Protein AF-0000000083509637 (afdb_homodimer)

Organism: Acipenser ruthenus (NCBI:txid7906)

Foldseek 3Di:
DPPVPPVQAPQPWDWDDDPPDIATDLPPSQADDR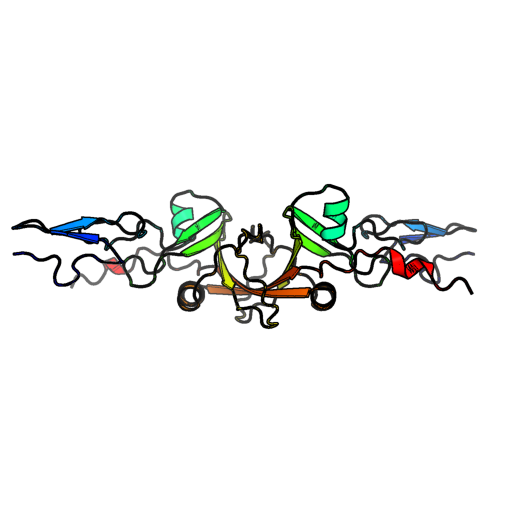RRQFGPAAQDLVVCVVVVDAWDKGWHNNVTSDPFGIFIWTWHDDPVDIDTGAAADDPDPDPPPDPDPPPPPPPVVVTHDDPVVVCSVVVPDPDDDDDDDDDDDDDVPPPPPPPVPPDPD/DPPVPPVQAPQPWDWDDDPPDIATDLPPSQADDRRRQFGPAAQDLVVCVVVVDAWDKGWHNNVTSDPFGIFIWTWHDDPVDIDTGAAADDPDPDPPPDPDPPPPPPVVSVTHDDPVVVCSVVVPDPDDDDDDDDDDDDDVPPPPPPDVPDDPD

Secondary structure (DSSP, 8-state):
---STTT-S-TTPEEEE-SS-EEEE-TTTTEETTTT-EESSBSSHHHHHHTT--SEEEEE-TTTTSSSPPEEEEEEE-SS-EEEEEEEEE--SS------------SS---PPPHHHHHHHHHT-SEEEEEEEEEEEE-SGGG-GGGGG----/---STTT-S-TTPEEEE-SS-EEEE-TTTTEETTTT-EESSBSSHHHHHHTT--SEEEEE-TTTTSSSPPEEEEEEE-SS-EEEEEEEEE--SS------------SS---PPPHHHHHHHHHTEEEEEEEEEEEEE--SGGG-GGGGG----

Solvent-accessible surface area (backbone atoms only — not comparable to full-atom values): 17343 Å² total; per-residue (Å²): 110,51,46,52,69,71,79,66,30,31,77,80,26,44,63,45,57,50,79,82,38,65,46,39,45,32,83,91,54,60,28,33,67,75,34,16,51,41,44,76,45,46,50,41,58,64,54,41,42,76,74,68,51,72,58,42,76,41,63,27,13,73,54,40,62,44,87,54,70,68,44,62,32,36,28,24,58,53,99,88,45,54,35,40,33,40,33,28,66,44,75,43,81,59,68,63,73,85,74,78,82,66,84,64,64,50,70,81,52,82,42,60,44,52,70,70,56,48,46,59,52,58,70,64,28,59,34,47,35,40,31,39,32,38,38,27,25,62,58,84,67,71,74,60,77,61,73,80,68,58,89,71,126,112,49,46,51,69,72,78,64,29,31,75,79,25,44,64,44,57,50,79,82,37,64,44,40,45,31,82,91,54,58,27,34,67,74,34,17,51,41,45,76,46,46,52,41,59,66,52,40,42,76,74,69,50,74,58,42,78,42,62,26,13,72,56,41,62,45,88,54,69,68,45,65,32,38,28,24,59,53,98,88,46,55,35,39,33,41,33,29,66,44,76,44,78,59,69,65,72,85,75,78,82,68,86,63,64,47,70,81,53,82,42,60,44,52,71,70,55,50,46,60,52,58,69,65,28,58,36,47,35,41,31,39,31,39,39,27,24,62,60,85,67,69,74,64,82,59,74,82,67,58,92,72,125

Sequence (306 aa):
MVQCMPNHCEHGGKCTQTWDSFRCSCEGTGYTGATCHNSIYEQSCEAYKHLGKTSDAYWIDPDGSGPLGPFKVHCNMTEDKVWTTVIHDLQPQTSVSSSSQEKRTVLQLNYSASMEQVSAITISAEHCEQYVSYSCRMSRLLNTPEALAYSGAMVQCMPNHCEHGGKCTQTWDSFRCSCEGTGYTGATCHNSIYEQSCEAYKHLGKTSDAYWIDPDGSGPLGPFKVHCNMTEDKVWTTVIHDLQPQTSVSSSSQEKRTVLQLNYSASMEQVSAITISAEHCEQYVSYSCRMSRLLNTPEALAYSGA

InterPro domains:
  IPR000742 EGF-like domain [PF00008] (4-34)
  IPR000742 EGF-like domain [PS50026] (1-37)
  IPR002181 Fibrinogen, alpha/beta/gamma chain, C-terminal globular domain [PS51406] (36-88)
  IPR036056 Fibrinogen-like, C-terminal [SSF56496] (30-89)

Nearest PDB structures (foldseek):
  3poy-assembly1_A  TM=8.234E-01  e=2.699E-01  Bos taurus
  8wjn-assembly1_A  TM=2.363E-01  e=4.938E+00  Saccharomyces cerevisiae S288C
  3poy-assembly1_A  TM=8.241E-01  e=2.734E-01  Bos taurus
  8wjn-assembly1_A  TM=2.363E-01  e=5.286E+00  Saccharomyces cerevisiae S288C

pLDDT: mean 77.39, std 23.44, range [23.41, 98.0]

Structure (mmCIF, N/CA/C/O backbone):
data_AF-0000000083509637-model_v1
#
loop_
_entity.id
_entity.type
_entity.pdbx_description
1 polymer 'Contactin-associated protein-like 2'
#
loop_
_atom_site.group_PDB
_atom_site.id
_atom_site.type_symbol
_atom_site.label_atom_id
_atom_site.label_alt_id
_atom_site.label_comp_id
_atom_site.label_asym_id
_atom_site.label_entity_id
_atom_site.label_seq_id
_atom_site.pdbx_PDB_ins_code
_atom_site.Cartn_x
_atom_site.Cartn_y
_atom_site.Cartn_z
_atom_site.occupancy
_atom_site.B_iso_or_equiv
_atom_site.auth_seq_id
_atom_site.auth_comp_id
_atom_site.auth_asym_id
_atom_site.auth_atom_id
_atom_site.pdbx_PDB_model_num
ATOM 1 N N . MET A 1 1 ? 9.805 50.938 5.793 1 39.69 1 MET A N 1
ATOM 2 C CA . MET A 1 1 ? 9.312 50.062 4.719 1 39.69 1 MET A CA 1
ATOM 3 C C . MET A 1 1 ? 9.078 48.656 5.227 1 39.69 1 MET A C 1
ATOM 5 O O . MET A 1 1 ? 9.961 48.062 5.848 1 39.69 1 MET A O 1
ATOM 9 N N . VAL A 1 2 ? 7.863 48.312 5.512 1 50.38 2 VAL A N 1
ATOM 10 C CA . VAL A 1 2 ? 7.59 46.969 6.008 1 50.38 2 VAL A CA 1
ATOM 11 C C . VAL A 1 2 ? 8.164 45.938 5.039 1 50.38 2 VAL A C 1
ATOM 13 O O . VAL A 1 2 ? 7.723 45.844 3.891 1 50.38 2 VAL A O 1
ATOM 16 N N . GLN A 1 3 ? 9.375 45.844 4.871 1 55.22 3 GLN A N 1
ATOM 17 C CA . GLN A 1 3 ? 10.062 44.906 4.004 1 55.22 3 GLN A CA 1
ATOM 18 C C . GLN A 1 3 ? 9.711 43.469 4.375 1 55.22 3 GLN A C 1
ATOM 20 O O . GLN A 1 3 ? 9.359 43.156 5.52 1 55.22 3 GLN A O 1
ATOM 25 N N . CYS A 1 4 ? 9.281 42.656 3.205 1 66.88 4 CYS A N 1
ATOM 26 C CA . CYS A 1 4 ? 9.148 41.219 3.426 1 66.88 4 CYS A CA 1
ATOM 27 C C . CYS A 1 4 ? 10.211 40.719 4.398 1 66.88 4 CYS A C 1
ATOM 29 O O . CYS A 1 4 ? 10.117 39.594 4.895 1 66.88 4 CYS A O 1
ATOM 31 N N . MET A 1 5 ? 11.18 41.625 4.672 1 60.69 5 MET A N 1
ATOM 32 C CA . MET A 1 5 ? 12.195 41.25 5.641 1 60.69 5 MET A CA 1
ATOM 33 C C . MET A 1 5 ? 11.742 41.531 7.062 1 60.69 5 MET A C 1
ATOM 35 O O . MET A 1 5 ? 11.055 42.531 7.301 1 60.69 5 MET A O 1
ATOM 39 N N . PRO A 1 6 ? 11.969 40.688 8 1 58.75 6 PRO A N 1
ATOM 40 C CA . PRO A 1 6 ? 12.141 39.25 8.297 1 58.75 6 PRO A CA 1
ATOM 41 C C . PRO A 1 6 ? 10.992 38.406 7.762 1 58.75 6 PRO A C 1
ATOM 43 O O . PRO A 1 6 ? 9.914 38.938 7.469 1 58.75 6 PRO A O 1
ATOM 46 N N . ASN A 1 7 ? 11.094 37.125 7.324 1 66.25 7 ASN A N 1
ATOM 47 C CA . ASN A 1 7 ? 10.234 36.125 6.691 1 66.25 7 ASN A CA 1
ATOM 48 C C . ASN A 1 7 ? 8.875 36.031 7.383 1 66.25 7 ASN A C 1
ATOM 50 O O . ASN A 1 7 ? 8.688 35.188 8.273 1 66.25 7 ASN A O 1
ATOM 54 N N . HIS A 1 8 ? 8.062 37.031 7.246 1 84.81 8 HIS A N 1
ATOM 55 C CA . HIS A 1 8 ? 6.73 37.125 7.832 1 84.81 8 HIS A CA 1
ATOM 56 C C . HIS A 1 8 ? 5.84 35.969 7.363 1 84.81 8 HIS A C 1
ATOM 58 O O . HIS A 1 8 ? 4.934 35.531 8.086 1 84.81 8 HIS A O 1
ATOM 64 N N . CYS A 1 9 ? 6.113 35.531 6.164 1 92.81 9 CYS A N 1
ATOM 65 C CA . CYS A 1 9 ? 5.277 34.469 5.637 1 92.81 9 CYS A CA 1
ATOM 66 C C . CYS A 1 9 ? 5.785 33.094 6.094 1 92.81 9 CYS A C 1
ATOM 68 O O . CYS A 1 9 ? 6.984 32.812 6.012 1 92.81 9 CYS A O 1
ATOM 70 N N . GLU A 1 10 ? 4.883 32.344 6.578 1 93.75 10 GLU A N 1
ATOM 71 C CA . GLU A 1 10 ? 5.238 31.016 7.109 1 93.75 10 GLU A CA 1
ATOM 72 C C . GLU A 1 10 ? 5.059 29.938 6.055 1 93.75 10 GLU A C 1
ATOM 74 O O . GLU A 1 10 ? 4.402 30.156 5.035 1 93.75 10 GLU A O 1
ATOM 79 N N . HIS A 1 11 ? 5.75 28.719 6.227 1 94.94 11 HIS A N 1
ATOM 80 C CA . HIS A 1 11 ? 5.547 27.484 5.496 1 94.94 11 HIS A CA 1
ATOM 81 C C . HIS A 1 11 ? 5.777 27.672 4 1 94.94 11 HIS A C 1
ATOM 83 O O . HIS A 1 11 ? 5.062 27.094 3.176 1 94.94 11 HIS A O 1
ATOM 89 N N . GLY A 1 12 ? 6.738 28.656 3.682 1 92.75 12 GLY A N 1
ATOM 90 C CA . GLY A 1 12 ? 7.125 28.812 2.287 1 92.75 12 GLY A CA 1
ATOM 91 C C . GLY A 1 12 ? 6.246 29.797 1.531 1 92.75 12 GLY A C 1
ATOM 92 O O . GLY A 1 12 ? 6.309 29.875 0.302 1 92.75 12 GLY A O 1
ATOM 93 N N . GLY A 1 13 ? 5.441 30.484 2.217 1 93.12 13 GLY A N 1
ATOM 94 C CA . GLY A 1 13 ? 4.66 31.531 1.582 1 93.12 13 GLY A CA 1
ATOM 95 C C . GLY A 1 13 ? 5.516 32.594 0.932 1 93.12 13 GLY A C 1
ATOM 96 O O . GLY A 1 13 ? 6.637 32.844 1.37 1 93.12 13 GLY A O 1
ATOM 97 N N . LYS A 1 14 ? 4.922 33.188 -0.108 1 92.62 14 LYS A N 1
ATOM 98 C CA . LYS A 1 14 ? 5.645 34.219 -0.817 1 92.62 14 LYS A CA 1
ATOM 99 C C . LYS A 1 14 ? 5.211 35.625 -0.344 1 92.62 14 LYS A C 1
ATOM 101 O O . LYS A 1 14 ? 4.016 35.906 -0.267 1 92.62 14 LYS A O 1
ATOM 106 N N . CYS A 1 15 ? 6.227 36.375 -0.069 1 91.12 15 CYS A N 1
ATOM 107 C CA . CYS A 1 15 ? 5.957 37.688 0.457 1 91.12 15 CYS A CA 1
ATOM 108 C C . CYS A 1 15 ? 6.035 38.75 -0.647 1 91.12 15 CYS A C 1
ATOM 110 O O . CYS A 1 15 ? 6.922 38.688 -1.501 1 91.12 15 CYS A O 1
ATOM 112 N N . THR A 1 16 ? 5.008 39.469 -0.766 1 88.5 16 THR A N 1
ATOM 113 C CA . THR A 1 16 ? 5.016 40.688 -1.605 1 88.5 16 THR A CA 1
ATOM 114 C C . THR A 1 16 ? 4.82 41.938 -0.761 1 88.5 16 THR A C 1
ATOM 116 O O . THR A 1 16 ? 4.016 41.938 0.175 1 88.5 16 THR A O 1
ATOM 119 N N . GLN A 1 17 ? 5.734 42.812 -1.055 1 83.25 17 GLN A N 1
ATOM 120 C CA . GLN A 1 17 ? 5.668 44 -0.203 1 83.25 17 GLN A CA 1
ATOM 121 C C . GLN A 1 17 ? 5.363 45.25 -1.022 1 83.25 17 GLN A C 1
ATOM 123 O O . GLN A 1 17 ? 5.789 45.375 -2.174 1 83.25 17 GLN A O 1
ATOM 128 N N . THR A 1 18 ? 4.375 45.938 -0.533 1 79.12 18 THR A N 1
ATOM 129 C CA . THR A 1 18 ? 4.223 47.312 -0.979 1 79.12 18 THR A CA 1
ATOM 130 C C . THR A 1 18 ? 4.816 48.281 0.041 1 79.12 18 THR A C 1
ATOM 132 O O . THR A 1 18 ? 5.426 47.875 1.026 1 79.12 18 THR A O 1
ATOM 135 N N . TRP A 1 19 ? 4.824 49.75 -0.19 1 80.19 19 TRP A N 1
ATOM 136 C CA . TRP A 1 19 ? 5.461 50.75 0.647 1 80.19 19 TRP A CA 1
ATOM 137 C C . TRP A 1 19 ? 5.023 50.594 2.102 1 80.19 19 TRP A C 1
ATOM 139 O O . TRP A 1 19 ? 5.836 50.75 3.018 1 80.19 19 TRP A O 1
ATOM 149 N N . ASP A 1 20 ? 3.785 50.156 2.518 1 79.62 20 ASP A N 1
ATOM 150 C CA . ASP A 1 20 ? 3.314 50.156 3.9 1 79.62 20 ASP A CA 1
ATOM 151 C C . ASP A 1 20 ? 2.725 48.812 4.293 1 79.62 20 ASP A C 1
ATOM 153 O O . ASP A 1 20 ? 2.178 48.656 5.391 1 79.62 20 ASP A O 1
ATOM 157 N N . SER A 1 21 ? 2.799 47.938 3.336 1 82.69 21 SER A N 1
ATOM 158 C CA . SER A 1 21 ? 2.139 46.688 3.689 1 82.69 21 SER A CA 1
ATOM 159 C C . SER A 1 21 ? 2.822 45.5 3.029 1 82.69 21 SER A C 1
ATOM 161 O O . SER A 1 21 ? 3.609 45.656 2.096 1 82.69 21 SER A O 1
ATOM 163 N N . PHE A 1 22 ? 2.697 44.469 3.703 1 86.62 22 PHE A N 1
ATOM 164 C CA . PHE A 1 22 ? 3.154 43.25 3.072 1 86.62 22 PHE A CA 1
ATOM 165 C C . PHE A 1 22 ? 2.004 42.25 2.91 1 86.62 22 PHE A C 1
ATOM 167 O O . PHE A 1 22 ? 0.998 42.344 3.617 1 86.62 22 PHE A O 1
ATOM 174 N N . ARG A 1 23 ? 2.066 41.469 1.923 1 90.19 23 ARG A N 1
ATOM 175 C CA . ARG A 1 23 ? 1.09 40.406 1.696 1 90.19 23 ARG A CA 1
ATOM 176 C C . ARG A 1 23 ? 1.782 39.062 1.441 1 90.19 23 ARG A C 1
ATOM 178 O O . ARG A 1 23 ? 2.863 39.031 0.851 1 90.19 23 ARG A O 1
ATOM 185 N N . CYS A 1 24 ? 1.132 38.062 1.996 1 93.56 24 CYS A N 1
ATOM 186 C CA . CYS A 1 24 ? 1.648 36.719 1.764 1 93.56 24 CYS A CA 1
ATOM 187 C C . CYS A 1 24 ? 0.749 35.938 0.807 1 93.56 24 CYS A C 1
ATOM 189 O O . CYS A 1 24 ? -0.477 36 0.917 1 93.56 24 CYS A O 1
ATOM 191 N N . SER A 1 25 ? 1.331 35.312 -0.156 1 94.25 25 SER A N 1
ATOM 192 C CA . SER A 1 25 ? 0.632 34.344 -0.968 1 94.25 25 SER A CA 1
ATOM 193 C C . SER A 1 25 ? 0.875 32.938 -0.448 1 94.25 25 SER A C 1
ATOM 195 O O . SER A 1 25 ? 2.023 32.5 -0.319 1 94.25 25 SER A O 1
ATOM 197 N N . CYS A 1 26 ? -0.189 32.188 -0.171 1 96.88 26 CYS A N 1
ATOM 198 C CA . CYS A 1 26 ? -0.102 30.875 0.433 1 96.88 26 CYS A CA 1
ATOM 199 C C . CYS A 1 26 ? -0.37 29.781 -0.599 1 96.88 26 CYS A C 1
ATOM 201 O O . CYS A 1 26 ? -0.442 28.609 -0.257 1 96.88 26 CYS A O 1
ATOM 203 N N . GLU A 1 27 ? -0.407 30.094 -1.829 1 95.25 27 GLU A N 1
ATOM 204 C CA . GLU A 1 27 ? -0.799 29.141 -2.865 1 95.25 27 GLU A CA 1
ATOM 205 C C . GLU A 1 27 ? 0.161 27.953 -2.922 1 95.25 27 GLU A C 1
ATOM 207 O O . GLU A 1 27 ? 1.378 28.141 -3 1 95.25 27 GLU A O 1
ATOM 212 N N . GLY A 1 28 ? -0.388 26.75 -2.773 1 94.5 28 GLY A N 1
ATOM 213 C CA . GLY A 1 28 ? 0.39 25.531 -2.973 1 94.5 28 GLY A CA 1
ATOM 214 C C . GLY A 1 28 ? 1.138 25.094 -1.729 1 94.5 28 GLY A C 1
ATOM 215 O O . GLY A 1 28 ? 1.864 24.094 -1.754 1 94.5 28 GLY A O 1
ATOM 216 N N . THR A 1 29 ? 1.014 25.828 -0.649 1 94.62 29 THR A N 1
ATOM 217 C CA . THR A 1 29 ? 1.807 25.516 0.534 1 94.62 29 THR A CA 1
ATOM 218 C C . THR A 1 29 ? 1.081 24.5 1.42 1 94.62 29 THR A C 1
ATOM 220 O O . THR A 1 29 ? 1.696 23.875 2.277 1 94.62 29 THR A O 1
ATOM 223 N N . GLY A 1 30 ? -0.29 24.422 1.254 1 96.69 30 GLY A N 1
ATOM 224 C CA . GLY A 1 30 ? -1.098 23.641 2.178 1 96.69 30 GLY A CA 1
ATOM 225 C C . GLY A 1 30 ? -1.511 24.422 3.414 1 96.69 30 GLY A C 1
ATOM 226 O O . GLY A 1 30 ? -2.084 23.859 4.348 1 96.69 30 GLY A O 1
ATOM 227 N N . TYR A 1 31 ? -1.147 25.688 3.396 1 97.69 31 TYR A N 1
ATOM 228 C CA . TYR A 1 31 ? -1.483 26.562 4.516 1 97.69 31 TYR A CA 1
ATOM 229 C C . TYR A 1 31 ? -2.236 27.797 4.035 1 97.69 31 TYR A C 1
ATOM 231 O O . TYR A 1 31 ? -2.254 28.094 2.84 1 97.69 31 TYR A O 1
ATOM 239 N N . THR A 1 32 ? -2.896 28.453 5 1 97.5 32 THR A N 1
ATOM 240 C CA . THR A 1 32 ? -3.701 29.641 4.703 1 97.5 32 THR A CA 1
ATOM 241 C C . THR A 1 32 ? -3.592 30.656 5.824 1 97.5 32 THR A C 1
ATOM 243 O O . THR A 1 32 ? -2.869 30.453 6.801 1 97.5 32 THR A O 1
ATOM 246 N N . GLY A 1 33 ? -4.242 31.844 5.566 1 95.62 33 GLY A N 1
ATOM 247 C CA . GLY A 1 33 ? -4.137 32.938 6.504 1 95.62 33 GLY A CA 1
ATOM 248 C C . GLY A 1 33 ? -3.23 34.062 6.016 1 95.62 33 GLY A C 1
ATOM 249 O O . GLY A 1 33 ? -2.553 33.906 4.996 1 95.62 33 GLY A O 1
ATOM 250 N N . ALA A 1 34 ? -3.121 35.125 6.746 1 93.25 34 ALA A N 1
ATOM 251 C CA . ALA A 1 34 ? -2.357 36.312 6.359 1 93.25 34 ALA A CA 1
ATOM 252 C C . ALA A 1 34 ? -0.868 36 6.25 1 93.25 34 ALA A C 1
ATOM 254 O O . ALA A 1 34 ? -0.164 36.562 5.418 1 93.25 34 ALA A O 1
ATOM 255 N N . THR A 1 35 ? -0.412 35.094 7.051 1 94.19 35 THR A N 1
ATOM 256 C CA . THR A 1 35 ? 1.013 34.781 7.059 1 94.19 35 THR A CA 1
ATOM 257 C C . THR A 1 35 ? 1.248 33.344 6.68 1 94.19 35 THR A C 1
ATOM 259 O O . THR A 1 35 ? 2.332 32.812 6.906 1 94.19 35 THR A O 1
ATOM 262 N N . CYS A 1 36 ? 0.128 32.594 6.266 1 96.56 36 CYS A N 1
ATOM 263 C CA . CYS A 1 36 ? 0.202 31.188 5.879 1 96.56 36 CYS A CA 1
ATOM 264 C C . CYS A 1 36 ? 0.483 30.297 7.09 1 96.56 36 CYS A C 1
ATOM 266 O O . CYS A 1 36 ? 1.314 29.391 7.02 1 96.56 36 CYS A O 1
ATOM 268 N N . HIS A 1 37 ? -0.151 30.609 8.211 1 96.06 37 HIS A N 1
ATOM 269 C CA . HIS A 1 37 ? 0.087 29.922 9.477 1 96.06 37 HIS A CA 1
ATOM 270 C C . HIS A 1 37 ? -0.825 28.719 9.633 1 96.06 37 HIS A C 1
ATOM 272 O O . HIS A 1 37 ? -0.421 27.703 10.203 1 96.06 37 HIS A O 1
ATOM 278 N N . ASN A 1 38 ? -2.012 28.766 9.062 1 97 38 ASN A N 1
ATOM 279 C CA . ASN A 1 38 ? -3.027 27.75 9.328 1 97 38 ASN A CA 1
ATOM 280 C C . ASN A 1 38 ? -3.025 26.672 8.258 1 97 38 ASN A C 1
ATOM 282 O O . ASN A 1 38 ? -3.146 26.953 7.066 1 97 38 ASN A O 1
ATOM 286 N N . SER A 1 39 ? -2.98 25.391 8.727 1 98 39 SER A N 1
ATOM 287 C CA . SER A 1 39 ? -3.08 24.281 7.777 1 98 39 SER A CA 1
ATOM 288 C C . SER A 1 39 ? -4.488 24.172 7.207 1 98 39 SER A C 1
ATOM 290 O O . SER A 1 39 ? -5.473 24.328 7.934 1 98 39 SER A O 1
ATOM 292 N N . ILE A 1 40 ? -4.594 23.828 5.934 1 97.75 40 ILE A N 1
ATOM 293 C CA . ILE A 1 40 ? -5.91 23.656 5.336 1 97.75 40 ILE A CA 1
ATOM 294 C C . ILE A 1 40 ? -6.371 22.203 5.516 1 97.75 40 ILE A C 1
ATOM 296 O O . ILE A 1 40 ? -7.52 21.875 5.211 1 97.75 40 ILE A O 1
ATOM 300 N N . TYR A 1 41 ? -5.562 21.328 6.066 1 97.69 41 TYR A N 1
ATOM 301 C CA . TYR A 1 41 ? -5.863 19.906 6.195 1 97.69 41 TYR A CA 1
ATOM 302 C C . TYR A 1 41 ? -6.223 19.547 7.633 1 97.69 41 TYR A C 1
ATOM 304 O O . TYR A 1 41 ? -5.852 20.266 8.57 1 97.69 41 TYR A O 1
ATOM 312 N N . GLU A 1 42 ? -6.918 18.469 7.797 1 97.56 42 GLU A N 1
ATOM 313 C CA . GLU A 1 42 ? -7.227 17.953 9.125 1 97.56 42 GLU A CA 1
ATOM 314 C C . GLU A 1 42 ? -6.008 17.297 9.766 1 97.56 42 GLU A C 1
ATOM 316 O O . GLU A 1 42 ? -5.059 16.938 9.07 1 97.56 42 GLU A O 1
ATOM 321 N N . GLN A 1 43 ? -6.078 17.016 11.078 1 96.31 43 GLN A N 1
ATOM 322 C CA . GLN A 1 43 ? -4.91 16.562 11.828 1 96.31 43 GLN A CA 1
ATOM 323 C C . GLN A 1 43 ? -4.809 15.039 11.812 1 96.31 43 GLN A C 1
ATOM 325 O O . GLN A 1 43 ? -3.758 14.484 12.125 1 96.31 43 GLN A O 1
ATOM 330 N N . SER A 1 44 ? -6.016 14.43 11.508 1 95.19 44 SER A N 1
ATOM 331 C CA . SER A 1 44 ? -6.035 12.977 11.594 1 95.19 44 SER A CA 1
ATOM 332 C C . SER A 1 44 ? -7.168 12.391 10.75 1 95.19 44 SER A C 1
ATOM 334 O O . SER A 1 44 ? -8.055 13.117 10.305 1 95.19 44 SER A O 1
ATOM 336 N N . CYS A 1 45 ? -7.129 11.109 10.602 1 94.81 45 CYS A N 1
ATOM 337 C CA . CYS A 1 45 ? -8.211 10.398 9.938 1 94.81 45 CYS A CA 1
ATOM 338 C C . CYS A 1 45 ? -9.5 10.477 10.75 1 94.81 45 CYS A C 1
ATOM 340 O O . CYS A 1 45 ? -10.594 10.555 10.188 1 94.81 45 CYS A O 1
ATOM 342 N N . GLU A 1 46 ? -9.344 10.523 12.062 1 95 46 GLU A N 1
ATOM 343 C CA . GLU A 1 46 ? -10.5 10.68 12.938 1 95 46 GLU A CA 1
ATOM 344 C C . GLU A 1 46 ? -11.227 11.992 12.664 1 95 46 GLU A C 1
ATOM 346 O O . GLU A 1 46 ? -12.461 12.039 12.672 1 95 46 GLU A O 1
ATOM 351 N N . ALA A 1 47 ? -10.422 12.961 12.461 1 95.06 47 ALA A N 1
ATOM 352 C CA . ALA A 1 47 ? -11 14.273 12.188 1 95.06 47 ALA A CA 1
ATOM 353 C C . ALA A 1 47 ? -11.82 14.25 10.906 1 95.06 47 ALA A C 1
ATOM 355 O O . ALA A 1 47 ? -12.914 14.812 10.852 1 95.06 47 ALA A O 1
ATOM 356 N N . TYR A 1 48 ? -11.406 13.625 9.906 1 96.25 48 TYR A N 1
ATOM 357 C CA . TYR A 1 48 ? -12.148 13.508 8.648 1 96.25 48 TYR A CA 1
ATOM 358 C C . TYR A 1 48 ? -13.43 12.703 8.852 1 96.25 48 TYR A C 1
ATOM 360 O O . TYR A 1 48 ? -14.477 13.047 8.289 1 96.25 48 TYR A O 1
ATOM 368 N N . LYS A 1 49 ? -13.289 11.68 9.594 1 95.5 49 LYS A N 1
ATOM 369 C CA . LYS A 1 49 ? -14.484 10.883 9.875 1 95.5 49 LYS A CA 1
ATOM 370 C C . LYS A 1 49 ? -15.555 11.727 10.555 1 95.5 49 LYS A C 1
ATOM 372 O O . LYS A 1 49 ? -16.75 11.602 10.234 1 95.5 49 LYS A O 1
ATOM 377 N N . HIS A 1 50 ? -15.141 12.516 11.508 1 94.75 50 HIS A N 1
ATOM 378 C CA . HIS A 1 50 ? -16.078 13.383 12.219 1 94.75 50 HIS A CA 1
ATOM 379 C C . HIS A 1 50 ? -16.75 14.359 11.273 1 94.75 50 HIS A C 1
ATOM 381 O O . HIS A 1 50 ? -17.875 14.797 11.531 1 94.75 50 HIS A O 1
ATOM 387 N N . LEU A 1 51 ? -16.141 14.664 10.141 1 96.31 51 LEU A N 1
ATOM 388 C CA . LEU A 1 51 ? -16.703 15.57 9.148 1 96.31 51 LEU A CA 1
ATOM 389 C C . LEU A 1 51 ? -17.609 14.812 8.18 1 96.31 51 LEU A C 1
ATOM 391 O O . LEU A 1 51 ? -18.141 15.398 7.234 1 96.31 51 LEU A O 1
ATOM 395 N N . GLY A 1 52 ? -17.609 13.5 8.312 1 96.06 52 GLY A N 1
ATOM 396 C CA . GLY A 1 52 ? -18.516 12.695 7.5 1 96.06 52 GLY A CA 1
ATOM 397 C C . GLY A 1 52 ? -17.844 12.055 6.305 1 96.06 52 GLY A C 1
ATOM 398 O O . GLY A 1 52 ? -18.5 11.531 5.41 1 96.06 52 GLY A O 1
ATOM 399 N N . LYS A 1 53 ? -16.531 12.148 6.328 1 96.44 53 LYS A N 1
ATOM 400 C CA . LYS A 1 53 ? -15.781 11.539 5.23 1 96.44 53 LYS A CA 1
ATOM 401 C C . LYS A 1 53 ? -15.641 10.031 5.434 1 96.44 53 LYS A C 1
ATOM 403 O O . LYS A 1 53 ? -15.891 9.523 6.527 1 96.44 53 LYS A O 1
ATOM 408 N N . THR A 1 54 ? -15.297 9.375 4.234 1 95 54 THR A N 1
ATOM 409 C CA . THR A 1 54 ? -15.164 7.918 4.273 1 95 54 THR A CA 1
ATOM 410 C C . THR A 1 54 ? -13.742 7.496 3.936 1 95 54 THR A C 1
ATOM 412 O O . THR A 1 54 ? -12.883 8.344 3.672 1 95 54 THR A O 1
ATOM 415 N N . SER A 1 55 ? -13.555 6.164 4.035 1 91 55 SER A N 1
ATOM 416 C CA . SER A 1 55 ? -12.219 5.629 3.791 1 91 55 SER A CA 1
ATOM 417 C C . SER A 1 55 ? -11.672 6.109 2.455 1 91 55 SER A C 1
ATOM 419 O O . SER A 1 55 ? -12.367 6.07 1.438 1 91 55 SER A O 1
ATOM 421 N N . ASP A 1 56 ? -10.523 6.617 2.498 1 90.69 56 ASP A N 1
ATOM 422 C CA . ASP A 1 56 ? -9.859 7.152 1.312 1 90.69 56 ASP A CA 1
ATOM 423 C C . ASP A 1 56 ? -8.453 7.652 1.646 1 90.69 56 ASP A C 1
ATOM 425 O O . ASP A 1 56 ? -8.016 7.551 2.793 1 90.69 56 ASP A O 1
ATOM 429 N N . ALA A 1 57 ? -7.73 8.07 0.626 1 90.06 57 ALA A N 1
ATOM 430 C CA . ALA A 1 57 ? -6.465 8.766 0.839 1 90.06 57 ALA A CA 1
ATOM 431 C C . ALA A 1 57 ? -6.699 10.242 1.153 1 90.06 57 ALA A C 1
ATOM 433 O O . ALA A 1 57 ? -7.488 10.906 0.48 1 90.06 57 ALA A O 1
ATOM 434 N N . TYR A 1 58 ? -6.027 10.695 2.236 1 92.38 58 TYR A N 1
ATOM 435 C CA . TYR A 1 58 ? -6.18 12.086 2.643 1 92.38 58 TYR A CA 1
ATOM 436 C C . TYR A 1 58 ? -4.828 12.711 2.965 1 92.38 58 TYR A C 1
ATOM 438 O O . TYR A 1 58 ? -3.908 12.016 3.406 1 92.38 58 TYR A O 1
ATOM 446 N N . TRP A 1 59 ? -4.781 13.992 2.701 1 95.19 59 TRP A N 1
ATOM 447 C CA . TRP A 1 59 ? -3.697 14.758 3.299 1 95.19 59 TRP A CA 1
ATOM 448 C C . TRP A 1 59 ? -4.008 15.102 4.754 1 95.19 59 TRP A C 1
ATOM 450 O O . TRP A 1 59 ? -5.121 15.531 5.07 1 95.19 59 TRP A O 1
ATOM 460 N N . ILE A 1 60 ? -3.006 14.852 5.605 1 96.31 60 ILE A N 1
ATOM 461 C CA . ILE A 1 60 ? -3.182 15.273 6.996 1 96.31 60 ILE A CA 1
ATOM 462 C C . ILE A 1 60 ? -2.01 16.156 7.422 1 96.31 60 ILE A C 1
ATOM 464 O O . ILE A 1 60 ? -0.943 16.125 6.805 1 96.31 60 ILE A O 1
ATOM 468 N N . ASP A 1 61 ? -2.289 17 8.422 1 96.81 61 ASP A N 1
ATOM 469 C CA . ASP A 1 61 ? -1.268 17.797 9.109 1 96.81 61 ASP A CA 1
ATOM 470 C C . ASP A 1 61 ? -1.379 17.641 10.625 1 96.81 61 ASP A C 1
ATOM 472 O O . ASP A 1 61 ? -1.998 18.469 11.289 1 96.81 61 ASP A O 1
ATOM 476 N N . PRO A 1 62 ? -0.659 16.656 11.164 1 95.19 62 PRO A N 1
ATOM 477 C CA . PRO A 1 62 ? -0.87 16.297 12.57 1 95.19 62 PRO A CA 1
ATOM 478 C C . PRO A 1 62 ? -0.534 17.453 13.523 1 95.19 62 PRO A C 1
ATOM 480 O O . PRO A 1 62 ? -1.093 17.531 14.625 1 95.19 62 PRO A O 1
ATOM 483 N N . ASP A 1 63 ? 0.378 18.344 13.172 1 95.81 63 ASP A N 1
ATOM 484 C CA . ASP A 1 63 ? 0.756 19.406 14.094 1 95.81 63 ASP A CA 1
ATOM 485 C C . ASP A 1 63 ? 0.114 20.734 13.688 1 95.81 63 ASP A C 1
ATOM 487 O O . ASP A 1 63 ? 0.448 21.781 14.242 1 95.81 63 ASP A O 1
ATOM 491 N N . GLY A 1 64 ? -0.755 20.625 12.719 1 94.88 64 GLY A N 1
ATOM 492 C CA . GLY A 1 64 ? -1.48 21.828 12.312 1 94.88 64 GLY A CA 1
ATOM 493 C C . GLY A 1 64 ? -0.574 22.938 11.805 1 94.88 64 GLY A C 1
ATOM 494 O O . GLY A 1 64 ? -0.02 22.828 10.703 1 94.88 64 GLY A O 1
ATOM 495 N N . SER A 1 65 ? -0.425 23.938 12.641 1 95.31 65 SER A N 1
ATOM 496 C CA . SER A 1 65 ? 0.378 25.109 12.266 1 95.31 65 SER A CA 1
ATOM 497 C C . SER A 1 65 ? 1.854 24.875 12.578 1 95.31 65 SER A C 1
ATOM 499 O O . SER A 1 65 ? 2.689 25.75 12.305 1 95.31 65 SER A O 1
ATOM 501 N N . GLY A 1 66 ? 2.148 23.703 13.117 1 95.31 66 GLY A N 1
ATOM 502 C CA . GLY A 1 66 ? 3.525 23.406 13.477 1 95.31 66 GLY A CA 1
ATOM 503 C C . GLY A 1 66 ? 4.426 23.219 12.266 1 95.31 66 GLY A C 1
ATOM 504 O O . GLY A 1 66 ? 3.98 23.344 11.125 1 95.31 66 GLY A O 1
ATOM 505 N N . PRO A 1 67 ? 5.637 22.953 12.508 1 95.44 67 PRO A N 1
ATOM 506 C CA . PRO A 1 67 ? 6.629 22.875 11.438 1 95.44 67 PRO A CA 1
ATOM 507 C C . PRO A 1 67 ? 6.492 21.625 10.578 1 95.44 67 PRO A C 1
ATOM 509 O O . PRO A 1 67 ? 6.996 21.578 9.453 1 95.44 67 PRO A O 1
ATOM 512 N N . LEU A 1 68 ? 5.898 20.641 11.094 1 95.25 68 LEU A N 1
ATOM 513 C CA . LEU A 1 68 ? 5.727 19.406 10.328 1 95.25 68 LEU A CA 1
ATOM 514 C C . LEU A 1 68 ? 4.742 19.625 9.18 1 95.25 68 LEU A C 1
ATOM 516 O O . LEU A 1 68 ? 3.578 19.953 9.414 1 95.25 68 LEU A O 1
ATOM 520 N N . GLY A 1 69 ? 5.141 19.453 7.992 1 94.94 69 GLY A N 1
ATOM 521 C CA . GLY A 1 69 ? 4.277 19.656 6.84 1 94.94 69 GLY A CA 1
ATOM 522 C C . GLY A 1 69 ? 3.236 18.578 6.668 1 94.94 69 GLY A C 1
ATOM 523 O O . GLY A 1 69 ? 3.367 17.484 7.234 1 94.94 69 GLY A O 1
ATOM 524 N N . PRO A 1 70 ? 2.283 18.891 5.867 1 96.06 70 PRO A N 1
ATOM 525 C CA . PRO A 1 70 ? 1.257 17.875 5.578 1 96.06 70 PRO A CA 1
ATOM 526 C C . PRO A 1 70 ? 1.781 16.734 4.723 1 96.06 70 PRO A C 1
ATOM 528 O O . PRO A 1 70 ? 2.783 16.891 4.02 1 96.06 70 PRO A O 1
ATOM 531 N N . PHE A 1 71 ? 1.129 15.57 4.898 1 93.06 71 PHE A N 1
ATOM 532 C CA . PHE A 1 71 ? 1.481 14.398 4.102 1 93.06 71 PHE A CA 1
ATOM 533 C C . PHE A 1 71 ? 0.269 13.5 3.898 1 93.06 71 PHE A C 1
ATOM 535 O O . PHE A 1 71 ? -0.737 13.633 4.598 1 93.06 71 PHE A O 1
ATOM 542 N N . LYS A 1 72 ? 0.464 12.656 2.936 1 92.19 72 LYS A N 1
ATOM 543 C CA . LYS A 1 72 ? -0.667 11.82 2.541 1 92.19 72 LYS A CA 1
ATOM 544 C C . LYS A 1 72 ? -0.69 10.516 3.332 1 92.19 72 LYS A C 1
ATOM 546 O O . LYS A 1 72 ? 0.355 9.898 3.553 1 92.19 72 LYS A O 1
ATOM 551 N N . VAL A 1 73 ? -1.959 10.156 3.74 1 92.19 73 VAL A N 1
ATOM 552 C CA . VAL A 1 73 ? -2.186 8.891 4.426 1 92.19 73 VAL A CA 1
ATOM 553 C C . VAL A 1 73 ? -3.422 8.203 3.85 1 92.19 73 VAL A C 1
ATOM 555 O O . VAL A 1 73 ? -4.188 8.812 3.102 1 92.19 73 VAL A O 1
ATOM 558 N N . HIS A 1 74 ? -3.484 6.961 4.152 1 89.62 74 HIS A N 1
ATOM 559 C CA . HIS A 1 74 ? -4.73 6.25 3.879 1 89.62 74 HIS A CA 1
ATOM 560 C C . HIS A 1 74 ? -5.531 6.031 5.156 1 89.62 74 HIS A C 1
ATOM 562 O O . HIS A 1 74 ? -4.992 5.562 6.16 1 89.62 74 HIS A O 1
ATOM 568 N N . CYS A 1 75 ? -6.793 6.395 4.984 1 91.38 75 CYS A N 1
ATOM 569 C CA . CYS A 1 75 ? -7.699 6.215 6.113 1 91.38 75 CYS A CA 1
ATOM 570 C C . CYS A 1 75 ? -8.664 5.066 5.859 1 91.38 75 CYS A C 1
ATOM 572 O O . CYS A 1 75 ? -9.406 5.078 4.875 1 91.38 75 CYS A O 1
ATOM 574 N N . ASN A 1 76 ? -8.625 4.152 6.797 1 89.75 76 ASN A N 1
ATOM 575 C CA . ASN A 1 76 ? -9.617 3.086 6.828 1 89.75 76 ASN A CA 1
ATOM 576 C C . ASN A 1 76 ? -10.602 3.268 7.984 1 89.75 76 ASN A C 1
ATOM 578 O O . ASN A 1 76 ? -10.242 3.053 9.141 1 89.75 76 ASN A O 1
ATOM 582 N N . MET A 1 77 ? -11.797 3.641 7.5 1 90.88 77 MET A N 1
ATOM 583 C CA . MET A 1 77 ? -12.781 4.008 8.516 1 90.88 77 MET A CA 1
ATOM 584 C C . MET A 1 77 ? -13.945 3.021 8.531 1 90.88 77 MET A C 1
ATOM 586 O O . MET A 1 77 ? -14.617 2.836 7.516 1 90.88 77 MET A O 1
ATOM 590 N N . THR A 1 78 ? -14.07 2.461 9.633 1 89.06 78 THR A N 1
ATOM 591 C CA . THR A 1 78 ? -15.258 1.665 9.898 1 89.06 78 THR A CA 1
ATOM 592 C C . THR A 1 78 ? -16.141 2.34 10.945 1 89.06 78 THR A C 1
ATOM 594 O O . THR A 1 78 ? -15.812 3.424 11.438 1 89.06 78 THR A O 1
ATOM 597 N N . GLU A 1 79 ? -17.312 1.777 11.156 1 87.81 79 GLU A N 1
ATOM 598 C CA . GLU A 1 79 ? -18.203 2.369 12.141 1 87.81 79 GLU A CA 1
ATOM 599 C C . GLU A 1 79 ? -17.516 2.533 13.492 1 87.81 79 GLU A C 1
ATOM 601 O O . GLU A 1 79 ? -17.656 3.57 14.141 1 87.81 79 GLU A O 1
ATOM 606 N N . ASP A 1 80 ? -16.656 1.57 13.875 1 87 80 ASP A N 1
ATOM 607 C CA . ASP A 1 80 ? -16.141 1.545 15.242 1 87 80 ASP A CA 1
ATOM 608 C C . ASP A 1 80 ? -14.648 1.899 15.273 1 87 80 ASP A C 1
ATOM 610 O O . ASP A 1 80 ? -14.109 2.227 16.328 1 87 80 ASP A O 1
ATOM 614 N N . LYS A 1 81 ? -14.055 1.76 14.141 1 88.75 81 LYS A N 1
ATOM 615 C CA . LYS A 1 81 ? -12.602 1.915 14.18 1 88.75 81 LYS A CA 1
ATOM 616 C C . LYS A 1 81 ? -12.102 2.764 13.016 1 88.75 81 LYS A C 1
ATOM 618 O O . LYS A 1 81 ? -12.727 2.799 11.953 1 88.75 81 LYS A O 1
ATOM 623 N N . VAL A 1 82 ? -11.016 3.512 13.328 1 92.75 82 VAL A N 1
ATOM 624 C CA . VAL A 1 82 ? -10.312 4.27 12.297 1 92.75 82 VAL A CA 1
ATOM 625 C C . VAL A 1 82 ? -8.836 3.889 12.289 1 92.75 82 VAL A C 1
ATOM 627 O O . VAL A 1 82 ? -8.172 3.947 13.328 1 92.75 82 VAL A O 1
ATOM 630 N N . TRP A 1 83 ? -8.391 3.451 11.109 1 90.88 83 TRP A N 1
ATOM 631 C CA . TRP A 1 83 ? -6.973 3.131 10.93 1 90.88 83 TRP A CA 1
ATOM 632 C C . TRP A 1 83 ? -6.312 4.105 9.961 1 90.88 83 TRP A C 1
ATOM 634 O O . TRP A 1 83 ? -6.871 4.422 8.906 1 90.88 83 TRP A O 1
ATOM 644 N N . THR A 1 84 ? -5.191 4.656 10.398 1 92.06 84 THR A N 1
ATOM 645 C CA . THR A 1 84 ? -4.367 5.508 9.547 1 92.06 84 THR A CA 1
ATOM 646 C C . THR A 1 84 ? -3.141 4.75 9.047 1 92.06 84 THR A C 1
ATOM 648 O O . THR A 1 84 ? -2.354 4.238 9.844 1 92.06 84 THR A O 1
ATOM 651 N N . THR A 1 85 ? -2.967 4.656 7.824 1 89.88 85 THR A N 1
ATOM 652 C CA . THR A 1 85 ? -1.819 3.963 7.246 1 89.88 85 THR A CA 1
ATOM 653 C C . THR A 1 85 ? -0.894 4.949 6.539 1 89.88 85 THR A C 1
ATOM 655 O O . THR A 1 85 ? -1.343 5.746 5.711 1 89.88 85 THR A O 1
ATOM 658 N N . VAL A 1 86 ? 0.393 4.863 6.891 1 90.5 86 VAL A N 1
ATOM 659 C CA . VAL A 1 86 ? 1.405 5.73 6.293 1 90.5 86 VAL A CA 1
ATOM 660 C C . VAL A 1 86 ? 2.576 4.887 5.793 1 90.5 86 VAL A C 1
ATOM 662 O O . VAL A 1 86 ? 2.947 3.893 6.422 1 90.5 86 VAL A O 1
ATOM 665 N N . ILE A 1 87 ? 3.062 5.352 4.66 1 85.06 87 ILE A N 1
ATOM 666 C CA . ILE A 1 87 ? 4.129 4.582 4.023 1 85.06 87 ILE A CA 1
ATOM 667 C C . ILE A 1 87 ? 5.441 5.359 4.102 1 85.06 87 ILE A C 1
ATOM 669 O O . ILE A 1 87 ? 5.461 6.578 3.92 1 85.06 87 ILE A O 1
ATOM 673 N N . HIS A 1 88 ? 6.445 4.586 4.41 1 84.81 88 HIS A N 1
ATOM 674 C CA . HIS A 1 88 ? 7.801 5.133 4.379 1 84.81 88 HIS A CA 1
ATOM 675 C C . HIS A 1 88 ? 8.688 4.352 3.416 1 84.81 88 HIS A C 1
ATOM 677 O O . HIS A 1 88 ? 8.844 3.135 3.555 1 84.81 88 HIS A O 1
ATOM 683 N N . ASP A 1 89 ? 9.156 5.129 2.434 1 77.31 89 ASP A N 1
ATOM 684 C CA . ASP A 1 89 ? 10.031 4.488 1.453 1 77.31 89 ASP A CA 1
ATOM 685 C C . ASP A 1 89 ? 11.445 4.336 1.997 1 77.31 89 ASP A C 1
ATOM 687 O O . ASP A 1 89 ? 12.094 5.328 2.355 1 77.31 89 ASP A O 1
ATOM 691 N N . LEU A 1 90 ? 11.75 3.145 2.23 1 65.5 90 LEU A N 1
ATOM 692 C CA . LEU A 1 90 ? 13.148 2.916 2.553 1 65.5 90 LEU A CA 1
ATOM 693 C C . LEU A 1 90 ? 13.953 2.625 1.291 1 65.5 90 LEU A C 1
ATOM 695 O O . LEU A 1 90 ? 13.477 1.942 0.385 1 65.5 90 LEU A O 1
ATOM 699 N N . GLN A 1 91 ? 14.781 3.727 0.858 1 54.81 91 GLN A N 1
ATOM 700 C CA . GLN A 1 91 ? 15.641 3.555 -0.312 1 54.81 91 GLN A CA 1
ATOM 701 C C . GLN A 1 91 ? 16.047 2.096 -0.485 1 54.81 91 GLN A C 1
ATOM 703 O O . GLN A 1 91 ? 16.188 1.364 0.498 1 54.81 91 GLN A O 1
ATOM 708 N N . PRO A 1 92 ? 15.891 1.569 -1.766 1 49.47 92 PRO A N 1
ATOM 709 C CA . PRO A 1 92 ? 16.266 0.211 -2.162 1 49.47 92 PRO A CA 1
ATOM 710 C C . PRO A 1 92 ? 17.578 -0.243 -1.53 1 49.47 92 PRO A C 1
ATOM 712 O O . PRO A 1 92 ? 18.516 0.558 -1.378 1 49.47 92 PRO A O 1
ATOM 715 N N . GLN A 1 93 ? 17.547 -1.152 -0.537 1 45 93 GLN A N 1
ATOM 716 C CA . GLN A 1 93 ? 18.859 -1.74 -0.325 1 45 93 GLN A CA 1
ATOM 717 C C . GLN A 1 93 ? 19.578 -1.979 -1.651 1 45 93 GLN A C 1
ATOM 719 O O . GLN A 1 93 ? 20.812 -1.93 -1.717 1 45 93 GLN A O 1
ATOM 724 N N . THR A 1 94 ? 19.094 -2.982 -2.5 1 37.5 94 THR A N 1
ATOM 725 C CA . THR A 1 94 ? 19.938 -3.311 -3.654 1 37.5 94 THR A CA 1
ATOM 726 C C . THR A 1 94 ? 19.859 -2.203 -4.703 1 37.5 94 THR A C 1
ATOM 728 O O . THR A 1 94 ? 18.766 -1.717 -5.027 1 37.5 94 THR A O 1
ATOM 731 N N . SER A 1 95 ? 21 -1.504 -4.914 1 35.16 95 SER A N 1
ATOM 732 C CA . SER A 1 95 ? 21.406 -0.429 -5.82 1 35.16 95 SER A CA 1
ATOM 733 C C . SER A 1 95 ? 20.781 -0.612 -7.203 1 35.16 95 SER A C 1
ATOM 735 O O . SER A 1 95 ? 21.312 -0.095 -8.195 1 35.16 95 SER A O 1
ATOM 737 N N . VAL A 1 96 ? 19.906 -1.52 -7.73 1 34.53 96 VAL A N 1
ATOM 738 C CA . VAL A 1 96 ? 20.031 -1.242 -9.156 1 34.53 96 VAL A CA 1
ATOM 739 C C . VAL A 1 96 ? 19.5 0.162 -9.461 1 34.53 96 VAL A C 1
ATOM 741 O O . VAL A 1 96 ? 18.594 0.652 -8.781 1 34.53 96 VAL A O 1
ATOM 744 N N . SER A 1 97 ? 20.234 1.02 -10.172 1 30.62 97 SER A N 1
ATOM 745 C CA . SER A 1 97 ? 20.359 2.404 -10.609 1 30.62 97 SER A CA 1
ATOM 746 C C . SER A 1 97 ? 19.031 2.934 -11.141 1 30.62 97 SER A C 1
ATOM 748 O O . SER A 1 97 ? 18.953 4.055 -11.648 1 30.62 97 SER A O 1
ATOM 750 N N . SER A 1 98 ? 18.094 2.143 -11.68 1 33.06 98 SER A N 1
ATOM 751 C CA . SER A 1 98 ? 17.359 2.859 -12.719 1 33.06 98 SER A CA 1
ATOM 752 C C . SER A 1 98 ? 16.531 3.998 -12.125 1 33.06 98 SER A C 1
ATOM 754 O O . SER A 1 98 ? 15.906 3.836 -11.078 1 33.06 98 SER A O 1
ATOM 756 N N . SER A 1 99 ? 16.812 5.219 -12.453 1 32.09 99 SER A N 1
ATOM 757 C CA . SER A 1 99 ? 16.453 6.625 -12.305 1 32.09 99 SER A CA 1
ATOM 758 C C . SER A 1 99 ? 14.945 6.832 -12.438 1 32.09 99 SER A C 1
ATOM 760 O O . SER A 1 99 ? 14.414 7.855 -12.008 1 32.09 99 SER A O 1
ATOM 762 N N . SER A 1 100 ? 14.305 6.188 -13.5 1 34.34 100 SER A N 1
ATOM 763 C CA . SER A 1 100 ? 13.211 6.984 -14.055 1 34.34 100 SER A CA 1
ATOM 764 C C . SER A 1 100 ? 11.984 6.953 -13.148 1 34.34 100 SER A C 1
ATOM 766 O O . SER A 1 100 ? 11.57 5.887 -12.703 1 34.34 100 SER A O 1
ATOM 768 N N . GLN A 1 101 ? 11.617 7.934 -12.484 1 34.28 101 GLN A N 1
ATOM 769 C CA . GLN A 1 101 ? 10.508 8.312 -11.617 1 34.28 101 GLN A CA 1
ATOM 770 C C . GLN A 1 101 ? 9.172 7.93 -12.242 1 34.28 101 GLN A C 1
ATOM 772 O O . GLN A 1 101 ? 8.359 8.797 -12.578 1 34.28 101 GLN A O 1
ATOM 777 N N . GLU A 1 102 ? 9.125 6.977 -13.211 1 34.97 102 GLU A N 1
ATOM 778 C CA . GLU A 1 102 ? 7.762 6.828 -13.695 1 34.97 102 GLU A CA 1
ATOM 779 C C . GLU A 1 102 ? 6.816 6.414 -12.578 1 34.97 102 GLU A C 1
ATOM 781 O O . GLU A 1 102 ? 7.215 5.715 -11.648 1 34.97 102 GLU A O 1
ATOM 786 N N . LYS A 1 103 ? 5.516 6.914 -12.641 1 35.19 103 LYS A N 1
ATOM 787 C CA . LYS A 1 103 ? 4.352 6.859 -11.766 1 35.19 103 LYS A CA 1
ATOM 788 C C . LYS A 1 103 ? 3.975 5.418 -11.438 1 35.19 103 LYS A C 1
ATOM 790 O O . LYS A 1 103 ? 3.49 4.684 -12.305 1 35.19 103 LYS A O 1
ATOM 795 N N . ARG A 1 104 ? 4.734 4.609 -10.898 1 33.5 104 ARG A N 1
ATOM 796 C CA . ARG A 1 104 ? 4.434 3.254 -10.445 1 33.5 104 ARG A CA 1
ATOM 797 C C . ARG A 1 104 ? 3.076 3.195 -9.75 1 33.5 104 ARG A C 1
ATOM 799 O O . ARG A 1 104 ? 2.762 4.047 -8.914 1 33.5 104 ARG A O 1
ATOM 806 N N . THR A 1 105 ? 2.043 2.742 -10.406 1 38.38 105 THR A N 1
ATOM 807 C CA . THR A 1 105 ? 0.679 2.484 -9.961 1 38.38 105 THR A CA 1
ATOM 808 C C . THR A 1 105 ? 0.675 1.792 -8.602 1 38.38 105 THR A C 1
ATOM 810 O O . THR A 1 105 ? 0.548 0.569 -8.523 1 38.38 105 THR A O 1
ATOM 813 N N . VAL A 1 106 ? 1.619 1.69 -7.887 1 37.88 106 VAL A N 1
ATOM 814 C CA . VAL A 1 106 ? 1.819 0.917 -6.664 1 37.88 106 VAL A CA 1
ATOM 815 C C . VAL A 1 106 ? 0.52 0.867 -5.867 1 37.88 106 VAL A C 1
ATOM 817 O O . VAL A 1 106 ? -0.366 1.705 -6.055 1 37.88 106 VAL A O 1
ATOM 820 N N . LEU A 1 107 ? 0.232 -0.034 -4.848 1 44.28 107 LEU A N 1
ATOM 821 C CA . LEU A 1 107 ? -0.168 0.36 -3.5 1 44.28 107 LEU A CA 1
ATOM 822 C C . LEU A 1 107 ? 0.172 1.824 -3.24 1 44.28 107 LEU A C 1
ATOM 824 O O . LEU A 1 107 ? 1.247 2.293 -3.619 1 44.28 107 LEU A O 1
ATOM 828 N N . GLN A 1 108 ? -0.814 2.807 -3.523 1 48.81 108 GLN A N 1
ATOM 829 C CA . GLN A 1 108 ? -0.616 4.25 -3.553 1 48.81 108 GLN A CA 1
ATOM 830 C C . GLN A 1 108 ? 0.633 4.652 -2.771 1 48.81 108 GLN A C 1
ATOM 832 O O . GLN A 1 108 ? 0.545 5.035 -1.604 1 48.81 108 GLN A O 1
ATOM 837 N N . LEU A 1 109 ? 1.503 3.834 -2.902 1 49.81 109 LEU A N 1
ATOM 838 C CA . LEU A 1 109 ? 2.766 4.168 -2.252 1 49.81 109 LEU A CA 1
ATOM 839 C C . LEU A 1 109 ? 3.338 5.465 -2.814 1 49.81 109 LEU A C 1
ATOM 841 O O . LEU A 1 109 ? 4.465 5.848 -2.484 1 49.81 109 LEU A O 1
ATOM 845 N N . ASN A 1 110 ? 2.609 6.035 -3.703 1 50.66 110 ASN A N 1
ATOM 846 C CA . ASN A 1 110 ? 3.193 7.207 -4.344 1 50.66 110 ASN A CA 1
ATOM 847 C C . ASN A 1 110 ? 3.432 8.336 -3.342 1 50.66 110 ASN A C 1
ATOM 849 O O . ASN A 1 110 ? 3.854 9.43 -3.721 1 50.66 110 ASN A O 1
ATOM 853 N N . TYR A 1 111 ? 3.184 7.945 -2.234 1 60.88 111 TYR A N 1
ATOM 854 C CA . TYR A 1 111 ? 3.562 8.992 -1.29 1 60.88 111 TYR A CA 1
ATOM 855 C C . TYR A 1 111 ? 4.238 8.398 -0.06 1 60.88 111 TYR A C 1
ATOM 857 O O . TYR A 1 111 ? 3.818 7.352 0.444 1 60.88 111 TYR A O 1
ATOM 865 N N . SER A 1 112 ? 5.539 8.781 0.06 1 78.06 112 SER A N 1
ATOM 866 C CA . SER A 1 112 ? 6.301 8.375 1.235 1 78.06 112 SER A CA 1
ATOM 867 C C . SER A 1 112 ? 6.406 9.508 2.248 1 78.06 112 SER A C 1
ATOM 869 O O . SER A 1 112 ? 6.594 10.672 1.871 1 78.06 112 SER A O 1
ATOM 871 N N . ALA A 1 113 ? 6.031 9.18 3.424 1 88.81 113 ALA A N 1
ATOM 872 C CA . ALA A 1 113 ? 6.18 10.109 4.539 1 88.81 113 ALA A CA 1
ATOM 873 C C . ALA A 1 113 ? 7.594 10.062 5.109 1 88.81 113 ALA A C 1
ATOM 875 O O . ALA A 1 113 ? 8.281 9.047 4.996 1 88.81 113 ALA A O 1
ATOM 876 N N . SER A 1 114 ? 8 11.25 5.617 1 90.19 114 SER A N 1
ATOM 877 C CA . SER A 1 114 ? 9.281 11.258 6.324 1 90.19 114 SER A CA 1
ATOM 878 C C . SER A 1 114 ? 9.188 10.508 7.648 1 90.19 114 SER A C 1
ATOM 880 O O . SER A 1 114 ? 8.094 10.242 8.141 1 90.19 114 SER A O 1
ATOM 882 N N . MET A 1 115 ? 10.328 10.219 8.172 1 91.19 115 MET A N 1
ATOM 883 C CA . MET A 1 115 ? 10.352 9.508 9.445 1 91.19 115 MET A CA 1
ATOM 884 C C . MET A 1 115 ? 9.703 10.344 10.547 1 91.19 115 MET A C 1
ATOM 886 O O . MET A 1 115 ? 9.07 9.797 11.453 1 91.19 115 MET A O 1
ATOM 890 N N . GLU A 1 116 ? 9.891 11.672 10.484 1 93.94 116 GLU A N 1
ATOM 891 C CA . GLU A 1 116 ? 9.242 12.539 11.461 1 93.94 116 GLU A CA 1
ATOM 892 C C . GLU A 1 116 ? 7.719 12.461 11.352 1 93.94 116 GLU A C 1
ATOM 894 O O . GLU A 1 116 ? 7.016 12.492 12.359 1 93.94 116 GLU A O 1
ATOM 899 N N . GLN A 1 117 ? 7.273 12.375 10.18 1 93.44 117 GLN A N 1
ATOM 900 C CA . GLN A 1 117 ? 5.84 12.273 9.93 1 93.44 117 GLN A CA 1
ATOM 901 C C . GLN A 1 117 ? 5.293 10.93 10.414 1 93.44 117 GLN A C 1
ATOM 903 O O . GLN A 1 117 ? 4.242 10.883 11.055 1 93.44 117 GLN A O 1
ATOM 908 N N . VAL A 1 118 ? 6 9.922 10.18 1 92.25 118 VAL A N 1
ATOM 909 C CA . VAL A 1 118 ? 5.625 8.594 10.641 1 92.25 118 VAL A CA 1
ATOM 910 C C . VAL A 1 118 ? 5.57 8.57 12.164 1 92.25 118 VAL A C 1
ATOM 912 O O . VAL A 1 118 ? 4.621 8.047 12.758 1 92.25 118 VAL A O 1
ATOM 915 N N . SER A 1 119 ? 6.547 9.18 12.797 1 92.88 119 SER A N 1
ATOM 916 C CA . SER A 1 119 ? 6.617 9.227 14.25 1 92.88 119 SER A CA 1
ATOM 917 C C . SER A 1 119 ? 5.418 9.969 14.836 1 92.88 119 SER A C 1
ATOM 919 O O . SER A 1 119 ? 4.883 9.57 15.875 1 92.88 119 SER A O 1
ATOM 921 N N . ALA A 1 120 ? 5.012 11.016 14.156 1 93.38 120 ALA A N 1
ATOM 922 C CA . ALA A 1 120 ? 3.871 11.789 14.641 1 93.38 120 ALA A CA 1
ATOM 923 C C . ALA A 1 120 ? 2.619 10.922 14.727 1 93.38 120 ALA A C 1
ATOM 925 O O . ALA A 1 120 ? 1.829 11.055 15.664 1 93.38 120 ALA A O 1
ATOM 926 N N . ILE A 1 121 ? 2.467 10.016 13.797 1 91.25 121 ILE A N 1
ATOM 927 C CA . ILE A 1 121 ? 1.302 9.141 13.734 1 91.25 121 ILE A CA 1
ATOM 928 C C . ILE A 1 121 ? 1.448 8.016 14.758 1 91.25 121 ILE A C 1
ATOM 930 O O . ILE A 1 121 ? 0.51 7.719 15.5 1 91.25 121 ILE A O 1
ATOM 934 N N . THR A 1 122 ? 2.637 7.477 14.844 1 90.81 122 THR A N 1
ATOM 935 C CA . THR A 1 122 ? 2.852 6.297 15.672 1 90.81 122 THR A CA 1
ATOM 936 C C . THR A 1 122 ? 2.836 6.668 17.156 1 90.81 122 THR A C 1
ATOM 938 O O . THR A 1 122 ? 2.346 5.902 17.984 1 90.81 122 THR A O 1
ATOM 941 N N . ILE A 1 123 ? 3.316 7.859 17.484 1 87.81 123 ILE A N 1
ATOM 942 C CA . ILE A 1 123 ? 3.398 8.289 18.875 1 87.81 123 ILE A CA 1
ATOM 943 C C . ILE A 1 123 ? 1.995 8.539 19.422 1 87.81 123 ILE A C 1
ATOM 945 O O . ILE A 1 123 ? 1.709 8.219 20.578 1 87.81 123 ILE A O 1
ATOM 949 N N . SER A 1 124 ? 1.083 9.047 18.609 1 85.31 124 SER A N 1
ATOM 950 C CA . SER A 1 124 ? -0.26 9.398 19.047 1 85.31 124 SER A CA 1
ATOM 951 C C . SER A 1 124 ? -1.203 8.203 18.984 1 85.31 124 SER A C 1
ATOM 953 O O . SER A 1 124 ? -2.371 8.305 19.359 1 85.31 124 SER A O 1
ATOM 955 N N . ALA A 1 125 ? -0.715 7.09 18.625 1 89.38 125 ALA A N 1
ATOM 956 C CA . ALA A 1 125 ? -1.594 5.957 18.344 1 89.38 125 ALA A CA 1
ATOM 957 C C . ALA A 1 125 ? -1.647 5 19.531 1 89.38 125 ALA A C 1
ATOM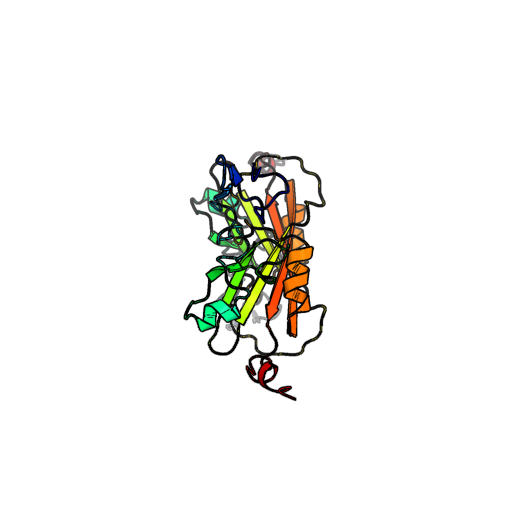 959 O O . ALA A 1 125 ? -0.745 4.992 20.375 1 89.38 125 ALA A O 1
ATOM 960 N N . GLU A 1 126 ? -2.723 4.336 19.625 1 88.56 126 GLU A N 1
ATOM 961 C CA . GLU A 1 126 ? -2.877 3.295 20.641 1 88.56 126 GLU A CA 1
ATOM 962 C C . GLU A 1 126 ? -2.193 2.002 20.203 1 88.56 126 GLU A C 1
ATOM 964 O O . GLU A 1 126 ? -1.581 1.312 21.031 1 88.56 126 GLU A O 1
ATOM 969 N N . HIS A 1 127 ? -2.336 1.699 19.016 1 88.19 127 HIS A N 1
ATOM 970 C CA . HIS A 1 127 ? -1.809 0.47 18.438 1 88.19 127 HIS A CA 1
ATOM 971 C C . HIS A 1 127 ? -1.356 0.693 17 1 88.19 127 HIS A C 1
ATOM 973 O O . HIS A 1 127 ? -2.043 1.364 16.234 1 88.19 127 HIS A O 1
ATOM 979 N N . CYS A 1 128 ? -0.13 0.078 16.688 1 89.31 128 CYS A N 1
ATOM 980 C CA . CYS A 1 128 ? 0.358 0.187 15.32 1 89.31 128 CYS A CA 1
ATOM 981 C C . CYS A 1 128 ? 0.847 -1.162 14.805 1 89.31 128 CYS A C 1
ATOM 983 O O . CYS A 1 128 ? 1.339 -1.985 15.578 1 89.31 128 CYS A O 1
ATOM 985 N N . GLU A 1 129 ? 0.62 -1.347 13.531 1 86.06 129 GLU A N 1
ATOM 986 C CA . GLU A 1 129 ? 1.146 -2.496 12.797 1 86.06 129 GLU A CA 1
ATOM 987 C C . GLU A 1 129 ? 2.104 -2.059 11.695 1 86.06 129 GLU A C 1
ATOM 989 O O . GLU A 1 129 ? 1.863 -1.056 11.016 1 86.06 129 GLU A O 1
ATOM 994 N N . GLN A 1 130 ? 3.197 -2.838 11.672 1 85.06 130 GLN A N 1
ATOM 995 C CA . GLN A 1 130 ? 4.188 -2.533 10.641 1 85.06 130 GLN A CA 1
ATOM 996 C C . GLN A 1 130 ? 4.156 -3.566 9.523 1 85.06 130 GLN A C 1
ATOM 998 O O . GLN A 1 130 ? 4.027 -4.766 9.781 1 85.06 130 GLN A O 1
ATOM 1003 N N . TYR A 1 131 ? 4.27 -3.051 8.344 1 82.88 131 TYR A N 1
ATOM 1004 C CA . TYR A 1 131 ? 4.316 -3.891 7.152 1 82.88 131 TYR A CA 1
ATOM 1005 C C . TYR A 1 131 ? 5.52 -3.545 6.289 1 82.88 131 TYR A C 1
ATOM 1007 O O . TYR A 1 131 ? 5.926 -2.383 6.211 1 82.88 131 TYR A O 1
ATOM 1015 N N . VAL A 1 132 ? 5.988 -4.625 5.723 1 85.12 132 VAL A N 1
ATOM 1016 C CA . VAL A 1 132 ? 7.062 -4.41 4.758 1 85.12 132 VAL A CA 1
ATOM 1017 C C . VAL A 1 132 ? 6.586 -4.793 3.359 1 85.12 132 VAL A C 1
ATOM 1019 O O . VAL A 1 132 ? 6.008 -5.863 3.164 1 85.12 132 VAL A O 1
ATOM 1022 N N . SER A 1 133 ? 6.742 -3.926 2.521 1 85.75 133 SER A N 1
ATOM 1023 C CA . SER A 1 133 ? 6.379 -4.195 1.133 1 85.75 133 SER A CA 1
ATOM 1024 C C . SER A 1 133 ? 7.605 -4.145 0.225 1 85.75 133 SER A C 1
ATOM 1026 O O . SER A 1 133 ? 8.523 -3.355 0.457 1 85.75 133 SER A O 1
ATOM 1028 N N . TYR A 1 134 ? 7.539 -5.043 -0.755 1 86.75 134 TYR A N 1
ATOM 1029 C CA . TYR A 1 134 ? 8.586 -5.086 -1.772 1 86.75 134 TYR A CA 1
ATOM 1030 C C . TYR A 1 134 ? 8 -4.863 -3.164 1 86.75 134 TYR A C 1
ATOM 1032 O O . TYR A 1 134 ? 6.992 -5.477 -3.525 1 86.75 134 TYR A O 1
ATOM 1040 N N . SER A 1 135 ? 8.609 -3.961 -3.85 1 88.81 135 SER A N 1
ATOM 1041 C CA . SER A 1 135 ? 8.281 -3.744 -5.254 1 88.81 135 SER A CA 1
ATOM 1042 C C . SER A 1 135 ? 9.453 -4.109 -6.156 1 88.81 135 SER A C 1
ATOM 1044 O O . SER A 1 135 ? 10.539 -3.521 -6.047 1 88.81 135 SER A O 1
ATOM 1046 N N . CYS A 1 136 ? 9.133 -5.055 -7.059 1 90.75 136 CYS A N 1
ATOM 1047 C CA . CYS A 1 136 ? 10.242 -5.613 -7.82 1 90.75 136 CYS A CA 1
ATOM 1048 C C . CYS A 1 136 ? 9.953 -5.578 -9.312 1 90.75 136 CYS A C 1
ATOM 1050 O O . CYS A 1 136 ? 8.797 -5.707 -9.727 1 90.75 136 CYS A O 1
ATOM 1052 N N . ARG A 1 137 ? 11 -5.387 -10.117 1 90.62 137 ARG A N 1
ATOM 1053 C CA . ARG A 1 137 ? 10.914 -5.434 -11.57 1 90.62 137 ARG A CA 1
ATOM 1054 C C . ARG A 1 137 ? 11.867 -6.473 -12.148 1 90.62 137 ARG A C 1
ATOM 1056 O O . ARG A 1 137 ? 13 -6.605 -11.68 1 90.62 137 ARG A O 1
ATOM 1063 N N . MET A 1 138 ? 11.305 -7.316 -13.094 1 81.06 138 MET A N 1
ATOM 1064 C CA . MET A 1 138 ? 12.109 -8.375 -13.703 1 81.06 138 MET A CA 1
ATOM 1065 C C . MET A 1 138 ? 13.086 -7.793 -14.727 1 81.06 138 MET A C 1
ATOM 1067 O O . MET A 1 138 ? 12.859 -6.703 -15.25 1 81.06 138 MET A O 1
ATOM 1071 N N . SER A 1 139 ? 14.211 -8.523 -14.977 1 64 139 SER A N 1
ATOM 1072 C CA . SER A 1 139 ? 15.227 -8.164 -15.961 1 64 139 SER A CA 1
ATOM 1073 C C . SER A 1 139 ? 14.648 -8.164 -17.375 1 64 139 SER A C 1
ATOM 1075 O O . SER A 1 139 ? 13.719 -8.914 -17.672 1 64 139 SER A O 1
ATOM 1077 N N . ARG A 1 140 ? 14.695 -7.215 -18.203 1 51.72 140 ARG A N 1
ATOM 1078 C CA . ARG A 1 140 ? 14.367 -7.172 -19.625 1 51.72 140 ARG A CA 1
ATOM 1079 C C . ARG A 1 140 ? 14.758 -8.469 -20.328 1 51.72 140 ARG A C 1
ATOM 1081 O O . ARG A 1 140 ? 14.227 -8.797 -21.391 1 51.72 140 ARG A O 1
ATOM 1088 N N . LEU A 1 141 ? 15.938 -9.008 -20.031 1 43.28 141 LEU A N 1
ATOM 1089 C CA . LEU A 1 141 ? 16.484 -9.906 -21.031 1 43.28 141 LEU A CA 1
ATOM 1090 C C . LEU A 1 141 ? 15.68 -11.195 -21.109 1 43.28 141 LEU A C 1
ATOM 1092 O O . LEU A 1 141 ? 15.766 -11.922 -22.109 1 43.28 141 LEU A O 1
ATOM 1096 N N . LEU A 1 142 ? 15.289 -11.836 -20.031 1 43.75 142 LEU A N 1
ATOM 1097 C CA . LEU A 1 142 ? 15.172 -13.266 -20.281 1 43.75 142 LEU A CA 1
ATOM 1098 C C . LEU A 1 142 ? 13.961 -13.57 -21.156 1 43.75 142 LEU A C 1
ATOM 1100 O O . LEU A 1 142 ? 13.562 -14.727 -21.297 1 43.75 142 LEU A O 1
ATOM 1104 N N . ASN A 1 143 ? 13.273 -12.836 -21.625 1 38.28 143 ASN A N 1
ATOM 1105 C CA . ASN A 1 143 ? 12.328 -13.43 -22.578 1 38.28 143 ASN A CA 1
ATOM 1106 C C . ASN A 1 143 ? 13.055 -14.195 -23.688 1 38.28 143 ASN A C 1
ATOM 1108 O O . ASN A 1 143 ? 12.5 -14.422 -24.75 1 38.28 143 ASN A O 1
ATOM 1112 N N . THR A 1 144 ? 14.375 -14.375 -23.75 1 36.28 144 THR A N 1
ATOM 1113 C CA . THR A 1 144 ? 14.617 -15.211 -24.906 1 36.28 144 THR A CA 1
ATOM 1114 C C . THR A 1 144 ? 14.016 -16.594 -24.719 1 36.28 144 THR A C 1
ATOM 1116 O O . THR A 1 144 ? 14.297 -17.266 -23.734 1 36.28 144 THR A O 1
ATOM 1119 N N . PRO A 1 145 ? 12.898 -17.016 -25.344 1 36.16 145 PRO A N 1
ATOM 1120 C CA . PRO A 1 145 ? 12.43 -18.375 -25.562 1 36.16 145 PRO A CA 1
ATOM 1121 C C . PRO A 1 145 ? 13.578 -19.375 -25.719 1 36.16 145 PRO A C 1
ATOM 1123 O O . PRO A 1 145 ? 13.336 -20.562 -25.953 1 36.16 145 PRO A O 1
ATOM 1126 N N . GLU A 1 146 ? 14.844 -18.953 -26 1 35.16 146 GLU A N 1
ATOM 1127 C CA . GLU A 1 146 ? 15.719 -19.938 -26.625 1 35.16 146 GLU A CA 1
ATOM 1128 C C . GLU A 1 146 ? 16.078 -21.062 -25.656 1 35.16 146 GLU A C 1
ATOM 1130 O O . GLU A 1 146 ? 16.719 -22.047 -26.031 1 35.16 146 GLU A O 1
ATOM 1135 N N . ALA A 1 147 ? 16.109 -20.875 -24.422 1 34.62 147 ALA A N 1
ATOM 1136 C CA . ALA A 1 147 ? 16.906 -21.922 -23.766 1 34.62 147 ALA A CA 1
ATOM 1137 C C . ALA A 1 147 ? 16.219 -23.281 -23.859 1 34.62 147 ALA A C 1
ATOM 1139 O O . ALA A 1 147 ? 16.766 -24.297 -23.438 1 34.62 147 ALA A O 1
ATOM 1140 N N . LEU A 1 148 ? 14.875 -23.391 -23.922 1 33.75 148 LEU A N 1
ATOM 1141 C CA . LEU A 1 148 ? 14.508 -24.797 -23.859 1 33.75 148 LEU A CA 1
ATOM 1142 C C . LEU A 1 148 ? 14.969 -25.531 -25.109 1 33.75 148 LEU A C 1
ATOM 1144 O O . LEU A 1 148 ? 14.719 -26.734 -25.25 1 33.75 148 LEU A O 1
ATOM 1148 N N . ALA A 1 149 ? 15.328 -24.938 -26.25 1 30 149 ALA A N 1
ATOM 1149 C CA . ALA A 1 149 ? 15.445 -25.859 -27.375 1 30 149 ALA A CA 1
ATOM 1150 C C . ALA A 1 149 ? 16.703 -26.719 -27.25 1 30 149 ALA A C 1
ATOM 1152 O O . ALA A 1 149 ? 16.984 -27.547 -28.125 1 30 149 ALA A O 1
ATOM 1153 N N . TYR A 1 150 ? 17.75 -26.406 -26.516 1 27.22 150 TYR A N 1
ATOM 1154 C CA . TYR A 1 150 ? 18.922 -27.141 -26.953 1 27.22 150 TYR A CA 1
ATOM 1155 C C . TYR A 1 150 ? 18.781 -28.625 -26.641 1 27.22 150 TYR A C 1
ATOM 1157 O O . TYR A 1 150 ? 19.109 -29.484 -27.469 1 27.22 150 TYR A O 1
ATOM 1165 N N . SER A 1 151 ? 18.766 -29.172 -25.406 1 27.58 151 SER A N 1
ATOM 1166 C CA . SER A 1 151 ? 19.516 -30.422 -25.312 1 27.58 151 SER A CA 1
ATOM 1167 C C . SER A 1 151 ? 18.75 -31.578 -25.953 1 27.58 151 SER A C 1
ATOM 1169 O O . SER A 1 151 ? 17.797 -32.094 -25.375 1 27.58 151 SER A O 1
ATOM 1171 N N . GLY A 1 152 ? 18.328 -31.547 -27.219 1 24.12 152 GLY A N 1
ATOM 1172 C CA . GLY A 1 152 ? 18.141 -32.688 -28.094 1 24.12 152 GLY A CA 1
ATOM 1173 C C . GLY A 1 152 ? 19.375 -33.594 -28.172 1 24.12 152 GLY A C 1
ATOM 1174 O O . GLY A 1 152 ? 19.328 -34.656 -28.766 1 24.12 152 GLY A O 1
ATOM 1175 N N . ALA A 1 153 ? 20.609 -33.719 -27.656 1 23.41 153 ALA A N 1
ATOM 1176 C CA . ALA A 1 153 ? 21.188 -35.031 -27.922 1 23.41 153 ALA A CA 1
ATOM 1177 C C . ALA A 1 153 ? 20.578 -36.094 -27 1 23.41 153 ALA A C 1
ATOM 1179 O O . ALA A 1 153 ? 20.188 -35.812 -25.875 1 23.41 153 ALA A O 1
ATOM 1180 N N . MET B 1 1 ? -7.523 -52.219 -4.324 1 39.78 1 MET B N 1
ATOM 1181 C CA . MET B 1 1 ? -8.383 -51.062 -4.121 1 39.78 1 MET B CA 1
ATOM 1182 C C . MET B 1 1 ? -7.578 -49.75 -4.234 1 39.78 1 MET B C 1
ATOM 1184 O O . MET B 1 1 ? -6.543 -49.594 -3.584 1 39.78 1 MET B O 1
ATOM 1188 N N . VAL B 1 2 ? -7.641 -49.094 -5.367 1 50.72 2 VAL B N 1
ATOM 1189 C CA . VAL B 1 2 ? -6.891 -47.875 -5.535 1 50.72 2 VAL B CA 1
ATOM 1190 C C . VAL B 1 2 ? -7.25 -46.906 -4.414 1 50.72 2 VAL B C 1
ATOM 1192 O O . VAL B 1 2 ? -8.391 -46.438 -4.312 1 50.72 2 VAL B O 1
ATOM 1195 N N . GLN B 1 3 ? -6.984 -47.156 -3.252 1 55.5 3 GLN B N 1
ATOM 1196 C CA . GLN B 1 3 ? -7.25 -46.312 -2.084 1 55.5 3 GLN B CA 1
ATOM 1197 C C . GLN B 1 3 ? -6.578 -44.969 -2.215 1 55.5 3 GLN B C 1
ATOM 1199 O O . GLN B 1 3 ? -5.566 -44.812 -2.904 1 55.5 3 GLN B O 1
ATOM 1204 N N . CYS B 1 4 ? -7.527 -43.844 -1.952 1 67.06 4 CYS B N 1
ATOM 1205 C CA . CYS B 1 4 ? -6.926 -42.531 -1.833 1 67.06 4 CYS B CA 1
ATOM 1206 C C . CYS B 1 4 ? -5.574 -42.594 -1.134 1 67.06 4 CYS B C 1
ATOM 1208 O O . CYS B 1 4 ? -4.801 -41.656 -1.16 1 67.06 4 CYS B O 1
ATOM 1210 N N . MET B 1 5 ? -5.305 -43.781 -0.56 1 60.84 5 MET B N 1
ATOM 1211 C CA . MET B 1 5 ? -4 -43.969 0.071 1 60.84 5 MET B CA 1
ATOM 1212 C C . MET B 1 5 ? -2.963 -44.438 -0.944 1 60.84 5 MET B C 1
ATOM 1214 O O . MET B 1 5 ? -3.277 -45.219 -1.848 1 60.84 5 MET B O 1
ATOM 1218 N N . PRO B 1 6 ? -1.78 -43.906 -0.938 1 59.12 6 PRO B N 1
ATOM 1219 C CA . PRO B 1 6 ? -1.031 -42.688 -0.594 1 59.12 6 PRO B CA 1
ATOM 1220 C C . PRO B 1 6 ? -1.612 -41.438 -1.238 1 59.12 6 PRO B C 1
ATOM 1222 O O . PRO B 1 6 ? -2.357 -41.531 -2.217 1 59.12 6 PRO B O 1
ATOM 1225 N N . ASN B 1 7 ? -1.618 -40.188 -0.708 1 66.56 7 ASN B N 1
ATOM 1226 C CA . ASN B 1 7 ? -2.156 -38.844 -1.028 1 66.56 7 ASN B CA 1
ATOM 1227 C C . ASN B 1 7 ? -1.917 -38.5 -2.492 1 66.56 7 ASN B C 1
ATOM 1229 O O . ASN B 1 7 ? -0.909 -37.875 -2.824 1 66.56 7 ASN B O 1
ATOM 1233 N N . HIS B 1 8 ? -2.607 -39.125 -3.391 1 84.94 8 HIS B N 1
ATOM 1234 C CA . HIS B 1 8 ? -2.51 -38.906 -4.832 1 84.94 8 HIS B CA 1
ATOM 1235 C C . HIS B 1 8 ? -2.855 -37.469 -5.207 1 84.94 8 HIS B C 1
ATOM 1237 O O . HIS B 1 8 ? -2.365 -36.938 -6.211 1 84.94 8 HIS B O 1
ATOM 1243 N N . CYS B 1 9 ? -3.709 -36.906 -4.406 1 92.81 9 CYS B N 1
ATOM 1244 C CA . CYS B 1 9 ? -4.113 -35.531 -4.723 1 92.81 9 CYS B CA 1
ATOM 1245 C C . CYS B 1 9 ? -3.119 -34.531 -4.16 1 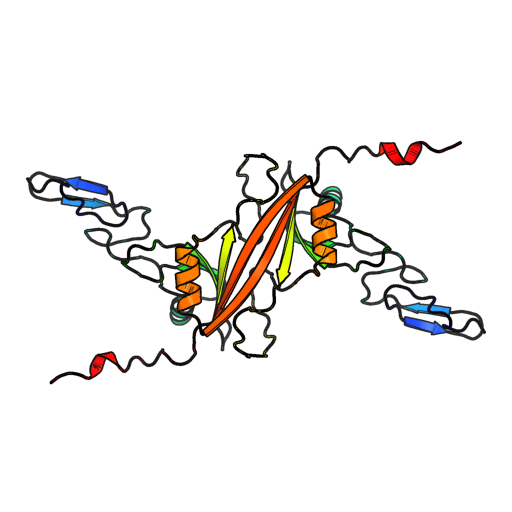92.81 9 CYS B C 1
ATOM 1247 O O . CYS B 1 9 ? -2.727 -34.625 -2.998 1 92.81 9 CYS B O 1
ATOM 1249 N N . GLU B 1 10 ? -2.732 -33.656 -5.008 1 93.69 10 GLU B N 1
ATOM 1250 C CA . GLU B 1 10 ? -1.736 -32.656 -4.625 1 93.69 10 GLU B CA 1
ATOM 1251 C C . GLU B 1 10 ? -2.398 -31.375 -4.145 1 93.69 10 GLU B C 1
ATOM 1253 O O . GLU B 1 10 ? -3.592 -31.156 -4.371 1 93.69 10 GLU B O 1
ATOM 1258 N N . HIS B 1 11 ? -1.646 -30.5 -3.338 1 95 11 HIS B N 1
ATOM 1259 C CA . HIS B 1 11 ? -1.975 -29.125 -2.975 1 95 11 HIS B CA 1
ATOM 1260 C C . HIS B 1 11 ? -3.301 -29.062 -2.223 1 95 11 HIS B C 1
ATOM 1262 O O . HIS B 1 11 ? -4.082 -28.125 -2.422 1 95 11 HIS B O 1
ATOM 1268 N N . GLY B 1 12 ? -3.586 -30.203 -1.439 1 92.69 12 GLY B N 1
ATOM 1269 C CA . GLY B 1 12 ? -4.758 -30.172 -0.579 1 92.69 12 GLY B CA 1
ATOM 1270 C C . GLY B 1 12 ? -6.023 -30.641 -1.271 1 92.69 12 GLY B C 1
ATOM 1271 O O . GLY B 1 12 ? -7.125 -30.469 -0.747 1 92.69 12 GLY B O 1
ATOM 1272 N N . GLY B 1 13 ? -5.883 -31.172 -2.406 1 93.19 13 GLY B N 1
ATOM 1273 C CA . GLY B 1 13 ? -7.027 -31.766 -3.076 1 93.19 13 GLY B CA 1
ATOM 1274 C C . GLY B 1 13 ? -7.672 -32.875 -2.279 1 93.19 13 GLY B C 1
ATOM 1275 O O . GLY B 1 13 ? -7 -33.562 -1.5 1 93.19 13 GLY B O 1
ATOM 1276 N N . LYS B 1 14 ? -8.969 -33 -2.525 1 92.88 14 LYS B N 1
ATOM 1277 C CA . LYS B 1 14 ? -9.703 -34.062 -1.815 1 92.88 14 LYS B CA 1
ATOM 1278 C C . LYS B 1 14 ? -9.844 -35.312 -2.676 1 92.88 14 LYS B C 1
ATOM 1280 O O . LYS B 1 14 ? -10.242 -35.219 -3.84 1 92.88 14 LYS B O 1
ATOM 1285 N N . CYS B 1 15 ? -9.516 -36.375 -2.021 1 91.31 15 CYS B N 1
ATOM 1286 C CA . CYS B 1 15 ? -9.539 -37.656 -2.744 1 91.31 15 CYS B CA 1
ATOM 1287 C C . CYS B 1 15 ? -10.828 -38.406 -2.457 1 91.31 15 CY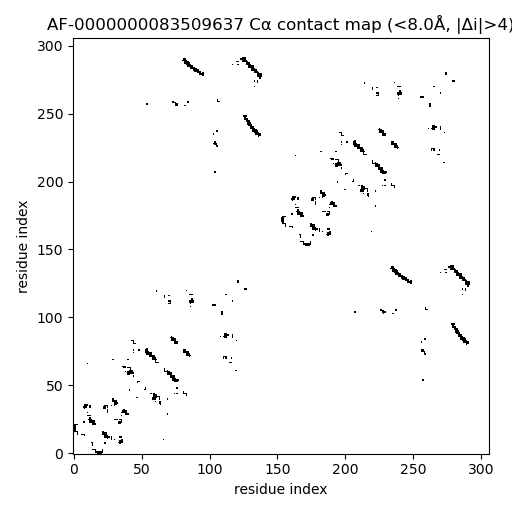S B C 1
ATOM 1289 O O . CYS B 1 15 ? -11.297 -38.438 -1.317 1 91.31 15 CYS B O 1
ATOM 1291 N N . THR B 1 16 ? -11.5 -38.75 -3.482 1 88.75 16 THR B N 1
ATOM 1292 C CA . THR B 1 16 ? -12.617 -39.688 -3.396 1 88.75 16 THR B CA 1
ATOM 1293 C C . THR B 1 16 ? -12.305 -40.969 -4.16 1 88.75 16 THR B C 1
ATOM 1295 O O . THR B 1 16 ? -11.734 -40.938 -5.25 1 88.75 16 THR B O 1
ATOM 1298 N N . GLN B 1 17 ? -12.562 -42.031 -3.43 1 83.62 17 GLN B N 1
ATOM 1299 C CA . GLN B 1 17 ? -12.188 -43.281 -4.07 1 83.62 17 GLN B CA 1
ATOM 1300 C C . GLN B 1 17 ? -13.398 -44.188 -4.281 1 83.62 17 GLN B C 1
ATOM 1302 O O . GLN B 1 17 ? -14.328 -44.188 -3.475 1 83.62 17 GLN B O 1
ATOM 1307 N N . THR B 1 18 ? -13.477 -44.625 -5.508 1 79.75 18 THR B N 1
ATOM 1308 C CA . THR B 1 18 ? -14.352 -45.781 -5.754 1 79.75 18 THR B CA 1
ATOM 1309 C C . THR B 1 18 ? -13.539 -47.062 -5.824 1 79.75 18 THR B C 1
ATOM 1311 O O . THR B 1 18 ? -12.328 -47.062 -5.582 1 79.75 18 THR B O 1
ATOM 1314 N N . TRP B 1 19 ? -14.203 -48.375 -6.031 1 80.69 19 TRP B N 1
ATOM 1315 C CA . TRP B 1 19 ? -13.555 -49.688 -6.004 1 80.69 19 TRP B CA 1
ATOM 1316 C C . TRP B 1 19 ? -12.352 -49.719 -6.938 1 80.69 19 TRP B C 1
ATOM 1318 O O . TRP B 1 19 ? -11.312 -50.281 -6.602 1 80.69 19 TRP B O 1
ATOM 1328 N N . ASP B 1 20 ? -12.242 -49 -8.133 1 79.56 20 ASP B N 1
ATOM 1329 C CA . ASP B 1 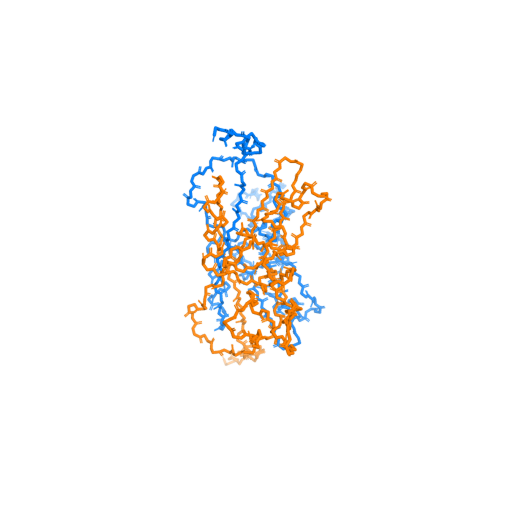20 ? -11.164 -49.156 -9.102 1 79.56 20 ASP B CA 1
ATOM 1330 C C . ASP B 1 20 ? -10.586 -47.781 -9.5 1 79.56 20 ASP B C 1
ATOM 1332 O O . ASP B 1 20 ? -9.734 -47.719 -10.383 1 79.56 20 ASP B O 1
ATOM 1336 N N . SER B 1 21 ? -11.148 -46.812 -8.875 1 82.88 21 SER B N 1
ATOM 1337 C CA . SER B 1 21 ? -10.664 -45.5 -9.344 1 82.88 21 SER B CA 1
ATOM 1338 C C . SER B 1 21 ? -10.672 -44.469 -8.219 1 82.88 21 SER B C 1
ATOM 1340 O O . SER B 1 21 ? -11.297 -44.688 -7.18 1 82.88 21 SER B O 1
ATOM 1342 N N . PHE B 1 22 ? -9.781 -43.625 -8.383 1 86.81 22 PHE B N 1
ATOM 1343 C CA . PHE B 1 22 ? -9.82 -42.5 -7.465 1 86.81 22 PHE B CA 1
ATOM 1344 C C . PHE B 1 22 ? -10.031 -41.188 -8.227 1 86.81 22 PHE B C 1
ATOM 1346 O O . PHE B 1 22 ? -9.742 -41.094 -9.422 1 86.81 22 PHE B O 1
ATOM 1353 N N . ARG B 1 23 ? -10.648 -40.25 -7.602 1 90.38 23 ARG B N 1
ATOM 1354 C CA . ARG B 1 23 ? -10.828 -38.938 -8.164 1 90.38 23 ARG B CA 1
ATOM 1355 C C . ARG B 1 23 ? -10.414 -37.844 -7.164 1 90.38 23 ARG B C 1
ATOM 1357 O O . ARG B 1 23 ? -10.586 -38.031 -5.957 1 90.38 23 ARG B O 1
ATOM 1364 N N . CYS B 1 24 ? -9.812 -36.812 -7.75 1 93.62 24 CYS B N 1
ATOM 1365 C CA . CYS B 1 24 ? -9.438 -35.688 -6.918 1 93.62 24 CYS B CA 1
ATOM 1366 C C . CYS B 1 24 ? -10.336 -34.469 -7.191 1 93.62 24 CYS B C 1
ATOM 1368 O O . CYS B 1 24 ? -10.641 -34.188 -8.344 1 93.62 24 CYS B O 1
ATOM 1370 N N . SER B 1 25 ? -10.844 -33.875 -6.164 1 94.44 25 SER B N 1
ATOM 1371 C CA . SER B 1 25 ? -11.477 -32.562 -6.27 1 94.44 25 SER B CA 1
ATOM 1372 C C . SER B 1 25 ? -10.492 -31.453 -5.961 1 94.44 25 SER B C 1
ATOM 1374 O O . SER B 1 25 ? -9.883 -31.438 -4.891 1 94.44 25 SER B O 1
ATOM 1376 N N . CYS B 1 26 ? -10.359 -30.516 -6.867 1 96.88 26 CYS B N 1
ATOM 1377 C CA . CYS B 1 26 ? -9.375 -29.438 -6.746 1 96.88 26 CYS B CA 1
ATOM 1378 C C . CYS B 1 26 ? -10.047 -28.125 -6.352 1 96.88 26 CYS B C 1
ATOM 1380 O O . CYS B 1 26 ? -9.391 -27.078 -6.309 1 96.88 26 CYS B O 1
ATOM 1382 N N . GLU B 1 27 ? -11.258 -28.125 -5.965 1 95.31 27 GLU B N 1
ATOM 1383 C CA . GLU B 1 27 ? -12.008 -26.906 -5.707 1 95.31 27 GLU B CA 1
ATOM 1384 C C . GLU B 1 27 ? -11.383 -26.094 -4.582 1 95.31 27 GLU B C 1
ATOM 1386 O O . GLU B 1 27 ? -11.125 -26.625 -3.498 1 95.31 27 GLU B O 1
ATOM 1391 N N . GLY B 1 28 ? -11.039 -24.844 -4.887 1 94.5 28 GLY B N 1
ATOM 1392 C CA . GLY B 1 28 ? -10.586 -23.922 -3.857 1 94.5 28 GLY B CA 1
ATOM 1393 C C . GLY B 1 28 ? -9.102 -24.016 -3.582 1 94.5 28 GLY B C 1
ATOM 1394 O O . GLY B 1 28 ? -8.578 -23.297 -2.717 1 94.5 28 GLY B O 1
ATOM 1395 N N . THR B 1 29 ? -8.398 -24.891 -4.27 1 94.62 29 THR B N 1
ATOM 1396 C CA . THR B 1 29 ? -6.992 -25.094 -3.955 1 94.62 29 THR B CA 1
ATOM 1397 C C . THR B 1 29 ? -6.117 -24.125 -4.742 1 94.62 29 THR B C 1
ATOM 1399 O O . THR B 1 29 ? -4.953 -23.891 -4.395 1 94.62 29 THR B O 1
ATOM 1402 N N . GLY B 1 30 ? -6.672 -23.594 -5.887 1 96.69 30 GLY B N 1
ATOM 1403 C CA . GLY B 1 30 ? -5.859 -22.812 -6.809 1 96.69 30 GLY B CA 1
ATOM 1404 C C . GLY B 1 30 ? -5.129 -23.672 -7.828 1 96.69 30 GLY B C 1
ATOM 1405 O O . GLY B 1 30 ? -4.305 -23.156 -8.586 1 96.69 30 GLY B O 1
ATOM 1406 N N . TYR B 1 31 ? -5.43 -24.938 -7.75 1 97.69 31 TYR B N 1
ATOM 1407 C CA . TYR B 1 31 ? -4.809 -25.891 -8.672 1 97.69 31 TYR B CA 1
ATOM 1408 C C . TYR B 1 31 ? -5.863 -26.703 -9.422 1 97.69 31 TYR B C 1
ATOM 1410 O O . TYR B 1 31 ? -7.035 -26.719 -9.031 1 97.69 31 TYR B O 1
ATOM 1418 N N . THR B 1 32 ? -5.422 -27.312 -10.523 1 97.44 32 THR B N 1
ATOM 1419 C CA . THR B 1 32 ? -6.309 -28.094 -11.383 1 97.44 32 THR B CA 1
ATOM 1420 C C . THR B 1 32 ? -5.59 -29.312 -11.93 1 97.44 32 THR B C 1
ATOM 1422 O O . THR B 1 32 ? -4.418 -29.547 -11.625 1 97.44 32 THR B O 1
ATOM 1425 N N . GLY B 1 33 ? -6.395 -30.156 -12.656 1 95.62 33 GLY B N 1
ATOM 1426 C CA . GLY B 1 33 ? -5.867 -31.422 -13.164 1 95.62 33 GLY B CA 1
ATOM 1427 C C . GLY B 1 33 ? -6.355 -32.625 -12.391 1 95.62 33 GLY B C 1
ATOM 1428 O O . GLY B 1 33 ? -7 -32.469 -11.344 1 95.62 33 GLY B O 1
ATOM 1429 N N . ALA B 1 34 ? -6.012 -33.812 -12.805 1 93.19 34 ALA B N 1
ATOM 1430 C CA . ALA B 1 34 ? -6.48 -35.062 -12.219 1 93.19 34 ALA B CA 1
ATOM 1431 C C . ALA B 1 34 ? -6 -35.188 -10.773 1 93.19 34 ALA B C 1
ATOM 1433 O O . ALA B 1 34 ? -6.707 -35.75 -9.93 1 93.19 34 ALA B O 1
ATOM 1434 N N . THR B 1 35 ? -4.859 -34.688 -10.492 1 94.19 35 THR B N 1
ATOM 1435 C CA . THR B 1 35 ? -4.301 -34.844 -9.156 1 94.19 35 THR B CA 1
ATOM 1436 C C . THR B 1 35 ? -4.109 -33.469 -8.492 1 94.19 35 THR B C 1
ATOM 1438 O O . THR B 1 35 ? -3.389 -33.344 -7.5 1 94.19 35 THR B O 1
ATOM 1441 N N . CYS B 1 36 ? -4.602 -32.344 -9.18 1 96.5 36 CYS B N 1
ATOM 1442 C CA . CYS B 1 36 ? -4.488 -30.984 -8.672 1 96.5 36 CYS B CA 1
ATOM 1443 C C . CYS B 1 36 ? -3.043 -30.5 -8.711 1 96.5 36 CYS B C 1
ATOM 1445 O O . CYS B 1 36 ? -2.555 -29.906 -7.75 1 96.5 36 CYS B O 1
ATOM 1447 N N . HIS B 1 37 ? -2.336 -30.828 -9.789 1 96 37 HIS B N 1
ATOM 1448 C CA . HIS B 1 37 ? -0.913 -30.531 -9.938 1 96 37 HIS B CA 1
ATOM 1449 C C . HIS B 1 37 ? -0.688 -29.156 -10.562 1 96 37 HIS B C 1
ATOM 1451 O O . HIS B 1 37 ? 0.265 -28.469 -10.211 1 96 37 HIS B O 1
ATOM 1457 N N . ASN B 1 38 ? -1.597 -28.734 -11.414 1 97 38 ASN B N 1
ATOM 1458 C CA . ASN B 1 38 ? -1.373 -27.531 -12.219 1 97 38 ASN B CA 1
ATOM 1459 C C . ASN B 1 38 ? -1.991 -26.297 -11.57 1 97 38 ASN B C 1
ATOM 1461 O O . ASN B 1 38 ? -3.186 -26.281 -11.273 1 97 38 ASN B O 1
ATOM 1465 N N . SER B 1 39 ? -1.172 -25.234 -11.438 1 98 39 SER B N 1
ATOM 1466 C CA . SER B 1 39 ? -1.705 -23.969 -10.922 1 98 39 SER B CA 1
ATOM 1467 C C . SER B 1 39 ? -2.631 -23.312 -11.93 1 98 39 SER B C 1
ATOM 1469 O O . SER B 1 39 ? -2.35 -23.312 -13.133 1 98 39 SER B O 1
ATOM 1471 N N . ILE B 1 40 ? -3.682 -22.688 -11.453 1 97.75 40 ILE B N 1
ATOM 1472 C CA . ILE B 1 40 ? -4.586 -21.984 -12.359 1 97.75 40 ILE B CA 1
ATOM 1473 C C . ILE B 1 40 ? -4.117 -20.547 -12.547 1 97.75 40 ILE B C 1
ATOM 1475 O O . ILE B 1 40 ? -4.652 -19.812 -13.383 1 97.75 40 ILE B O 1
ATOM 1479 N N . TYR B 1 41 ? -3.084 -20.109 -11.844 1 97.69 41 TYR B N 1
ATOM 1480 C CA . TYR B 1 41 ? -2.625 -18.719 -11.867 1 97.69 41 TYR B CA 1
ATOM 1481 C C . TYR B 1 41 ? -1.345 -18.594 -12.688 1 97.69 41 TYR B C 1
ATOM 1483 O O . TYR B 1 41 ? -0.615 -19.562 -12.875 1 97.69 41 TYR B O 1
ATOM 1491 N N . GLU B 1 42 ? -1.104 -17.406 -13.148 1 97.56 42 GLU B N 1
ATOM 1492 C CA . GLU B 1 42 ? 0.146 -17.109 -13.844 1 97.56 42 GLU B CA 1
ATOM 1493 C C . GLU B 1 42 ? 1.312 -17 -12.867 1 97.56 42 GLU B C 1
ATOM 1495 O O . GLU B 1 42 ? 1.107 -16.812 -11.664 1 97.56 42 GLU B O 1
ATOM 1500 N N . GLN B 1 43 ? 2.555 -17.016 -13.391 1 96.25 43 GLN B N 1
ATOM 1501 C CA . GLN B 1 43 ? 3.738 -17.109 -12.547 1 96.25 43 GLN B CA 1
ATOM 1502 C C . GLN B 1 43 ? 4.23 -15.727 -12.133 1 96.25 43 GLN B C 1
ATOM 1504 O O . GLN B 1 43 ? 5.027 -15.594 -11.195 1 96.25 43 GLN B O 1
ATOM 1509 N N . SER B 1 44 ? 3.768 -14.719 -12.961 1 95.12 44 SER B N 1
ATOM 1510 C CA . SER B 1 44 ? 4.289 -13.375 -12.711 1 95.12 44 SER B CA 1
ATOM 1511 C C . SER B 1 44 ? 3.355 -12.312 -13.273 1 95.12 44 SER B C 1
ATOM 1513 O O . SER B 1 44 ? 2.438 -12.617 -14.039 1 95.12 44 SER B O 1
ATOM 1515 N N . CYS B 1 45 ? 3.625 -11.117 -12.914 1 94.81 45 CYS B N 1
ATOM 1516 C CA . CYS B 1 45 ? 2.902 -9.977 -13.477 1 94.81 45 CYS B CA 1
ATOM 1517 C C . CYS B 1 45 ? 3.195 -9.828 -14.969 1 94.81 45 CYS B C 1
ATOM 1519 O O . CYS B 1 45 ? 2.316 -9.445 -15.742 1 94.81 45 CYS B O 1
ATOM 1521 N N . GLU B 1 46 ? 4.406 -10.188 -15.352 1 94.94 46 GLU B N 1
ATOM 1522 C CA . GLU B 1 46 ? 4.762 -10.156 -16.766 1 94.94 46 GLU B CA 1
ATOM 1523 C C . GLU B 1 46 ? 3.877 -11.094 -17.578 1 94.94 46 GLU B C 1
ATOM 1525 O O . GLU B 1 46 ? 3.471 -10.766 -18.703 1 94.94 46 GLU B O 1
ATOM 1530 N N . ALA B 1 47 ? 3.662 -12.195 -16.969 1 95.06 47 ALA B N 1
ATOM 1531 C CA . ALA B 1 47 ? 2.824 -13.18 -17.656 1 95.06 47 ALA B CA 1
ATOM 1532 C C . ALA B 1 47 ? 1.415 -12.641 -17.875 1 95.06 47 ALA B C 1
ATOM 1534 O O . ALA B 1 47 ? 0.835 -12.82 -18.953 1 95.06 47 ALA B O 1
ATOM 1535 N N . TYR B 1 48 ? 0.851 -11.969 -17 1 96.25 48 TYR B N 1
ATOM 1536 C CA . TYR B 1 48 ? -0.47 -11.367 -17.141 1 96.25 48 TYR B CA 1
ATOM 1537 C C . TYR B 1 48 ? -0.457 -10.273 -18.203 1 96.25 48 TYR B C 1
ATOM 1539 O O . TYR B 1 48 ? -1.397 -10.148 -18.984 1 96.25 48 TYR B O 1
ATOM 1547 N N . LYS B 1 49 ? 0.561 -9.523 -18.141 1 95.5 49 LYS B N 1
ATOM 1548 C CA . LYS B 1 49 ? 0.68 -8.477 -19.156 1 95.5 49 LYS B CA 1
ATOM 1549 C C . LYS B 1 49 ? 0.679 -9.07 -20.562 1 95.5 49 LYS B C 1
ATOM 1551 O O . LYS B 1 49 ? 0.048 -8.523 -21.469 1 95.5 49 LYS B O 1
ATOM 1556 N N . HIS B 1 50 ? 1.415 -10.148 -20.734 1 94.75 50 HIS B N 1
ATOM 1557 C CA . HIS B 1 50 ? 1.487 -10.812 -22.016 1 94.75 50 HIS B CA 1
ATOM 1558 C C . HIS B 1 50 ? 0.115 -11.305 -22.469 1 94.75 50 HIS B C 1
ATOM 1560 O O . HIS B 1 50 ? -0.15 -11.43 -23.672 1 94.75 50 HIS B O 1
ATOM 1566 N N . LEU B 1 51 ? -0.793 -11.539 -21.531 1 96.25 51 LEU B N 1
ATOM 1567 C CA . LEU B 1 51 ? -2.145 -11.992 -21.844 1 96.25 51 LEU B CA 1
ATOM 1568 C C . LEU B 1 51 ? -3.068 -10.812 -22.109 1 96.25 51 LEU B C 1
ATOM 1570 O O . LEU B 1 51 ? -4.266 -10.992 -22.344 1 96.25 51 LEU B O 1
ATOM 1574 N N . GLY B 1 52 ? -2.541 -9.617 -21.891 1 96 52 GLY B N 1
ATOM 1575 C CA . GLY B 1 52 ? -3.301 -8.422 -22.219 1 96 52 GLY B CA 1
ATOM 1576 C C . GLY B 1 52 ? -3.959 -7.789 -21.016 1 96 52 GLY B C 1
ATOM 1577 O O . GLY B 1 52 ? -4.816 -6.914 -21.156 1 96 52 GLY B O 1
ATOM 1578 N N . LYS B 1 53 ? -3.543 -8.273 -19.859 1 96.38 53 LYS B N 1
ATOM 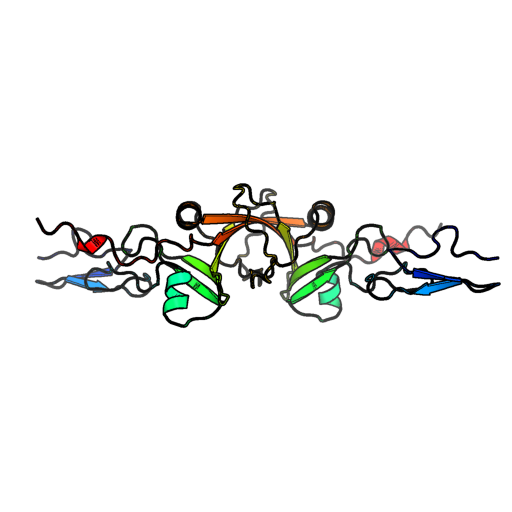1579 C CA . LYS B 1 53 ? -4.102 -7.703 -18.641 1 96.38 53 LYS B CA 1
ATOM 1580 C C . LYS B 1 53 ? -3.406 -6.395 -18.266 1 96.38 53 LYS B C 1
ATOM 1582 O O . LYS B 1 53 ? -2.346 -6.078 -18.812 1 96.38 53 LYS B O 1
ATOM 1587 N N . THR B 1 54 ? -4.164 -5.633 -17.375 1 94.94 54 THR B N 1
ATOM 1588 C CA . THR B 1 54 ? -3.637 -4.336 -16.969 1 94.94 54 THR B CA 1
ATOM 1589 C C . THR B 1 54 ? -3.35 -4.309 -15.469 1 94.94 54 THR B C 1
ATOM 1591 O O . THR B 1 54 ? -3.57 -5.305 -14.766 1 94.94 54 THR B O 1
ATOM 1594 N N . SER B 1 55 ? -2.787 -3.164 -15.055 1 90.88 55 SER B N 1
ATOM 1595 C CA . SER B 1 55 ? -2.408 -3.023 -13.656 1 90.88 55 SER B CA 1
ATOM 1596 C C . SER B 1 55 ? -3.576 -3.355 -12.734 1 90.88 55 SER B C 1
ATOM 1598 O O . SER B 1 55 ? -4.695 -2.879 -12.938 1 90.88 55 SER B O 1
ATOM 1600 N N . ASP B 1 56 ? -3.332 -4.195 -11.828 1 90.75 56 ASP B N 1
ATOM 1601 C CA . ASP B 1 56 ? -4.344 -4.645 -10.875 1 90.75 56 ASP B CA 1
ATOM 1602 C C . ASP B 1 56 ? -3.746 -5.605 -9.852 1 90.75 56 ASP B C 1
ATOM 1604 O O . ASP B 1 56 ? -2.547 -5.895 -9.891 1 90.75 56 ASP B O 1
ATOM 1608 N N . ALA B 1 57 ? -4.555 -6.004 -8.898 1 90.06 57 ALA B N 1
ATOM 1609 C CA . ALA B 1 57 ? -4.172 -7.086 -7.992 1 90.06 57 ALA B CA 1
ATOM 1610 C C . ALA B 1 57 ? -4.426 -8.453 -8.633 1 90.06 57 ALA B C 1
ATOM 1612 O O . ALA B 1 57 ? -5.484 -8.68 -9.219 1 90.06 57 ALA B O 1
ATOM 1613 N N . TYR B 1 58 ? -3.379 -9.289 -8.539 1 92.5 58 TYR B N 1
ATOM 1614 C CA . TYR B 1 58 ? -3.498 -10.625 -9.125 1 92.5 58 TYR B CA 1
ATOM 1615 C C . TYR B 1 58 ? -2.969 -11.688 -8.164 1 92.5 58 TYR B C 1
ATOM 1617 O O . TYR B 1 58 ? -2.064 -11.422 -7.375 1 92.5 58 TYR B O 1
ATOM 1625 N N . TRP B 1 59 ? -3.594 -12.836 -8.281 1 95.19 59 TRP B N 1
ATOM 1626 C CA . TRP B 1 59 ? -2.947 -14.016 -7.711 1 95.19 59 TRP B CA 1
ATOM 1627 C C . TRP B 1 59 ? -1.856 -14.547 -8.633 1 95.19 59 TRP B C 1
ATOM 1629 O O . 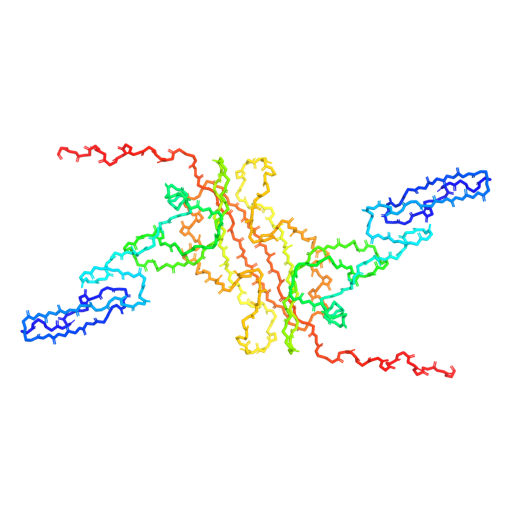TRP B 1 59 ? -2.068 -14.672 -9.844 1 95.19 59 TRP B O 1
ATOM 1639 N N . ILE B 1 60 ? -0.678 -14.805 -8.031 1 96.31 60 ILE B N 1
ATOM 1640 C CA . ILE B 1 60 ? 0.376 -15.43 -8.828 1 96.31 60 ILE B CA 1
ATOM 1641 C C . ILE B 1 60 ? 0.859 -16.703 -8.133 1 96.31 60 ILE B C 1
ATOM 1643 O O . ILE B 1 60 ? 0.657 -16.875 -6.93 1 96.31 60 ILE B O 1
ATOM 1647 N N . ASP B 1 61 ? 1.411 -17.609 -8.961 1 96.88 61 ASP B N 1
ATOM 1648 C CA . ASP B 1 61 ? 2.098 -18.797 -8.477 1 96.88 61 ASP B CA 1
ATOM 1649 C C . ASP B 1 61 ? 3.465 -18.953 -9.141 1 96.88 61 ASP B C 1
ATOM 1651 O O . ASP B 1 61 ? 3.604 -19.688 -10.125 1 96.88 61 ASP B O 1
ATOM 1655 N N . PRO B 1 62 ? 4.488 -18.359 -8.508 1 95.25 62 PRO B N 1
ATOM 1656 C CA . PRO B 1 62 ? 5.789 -18.281 -9.172 1 95.25 62 PRO B CA 1
ATOM 1657 C C . PRO B 1 62 ? 6.391 -19.641 -9.484 1 95.25 62 PRO B C 1
ATOM 1659 O O . PRO B 1 62 ? 7.168 -19.781 -10.438 1 95.25 62 PRO B O 1
ATOM 1662 N N . ASP B 1 63 ? 6.102 -20.688 -8.703 1 95.75 63 ASP B N 1
ATOM 1663 C CA . ASP B 1 63 ? 6.715 -21.984 -8.945 1 95.75 63 ASP B CA 1
ATOM 1664 C C . ASP B 1 63 ? 5.734 -22.938 -9.633 1 95.75 63 ASP B C 1
ATOM 1666 O O . ASP B 1 63 ? 6.008 -24.125 -9.766 1 95.75 63 ASP B O 1
ATOM 1670 N N . GLY B 1 64 ? 4.602 -22.359 -10.016 1 94.88 64 GLY B N 1
ATOM 1671 C CA . GLY B 1 64 ? 3.635 -23.156 -10.75 1 94.88 64 GLY B CA 1
ATOM 1672 C C . GLY B 1 64 ? 3.131 -24.359 -9.969 1 94.88 64 GLY B C 1
ATOM 1673 O O . GLY B 1 64 ? 2.355 -24.219 -9.023 1 94.88 64 GLY B O 1
ATOM 1674 N N . SER B 1 65 ? 3.613 -25.531 -10.383 1 95.25 65 SER B N 1
ATOM 1675 C CA . SER B 1 65 ? 3.178 -26.766 -9.758 1 95.25 65 SER B CA 1
ATOM 1676 C C . SER B 1 65 ? 3.996 -27.078 -8.508 1 95.25 65 SER B C 1
ATOM 1678 O O . SER B 1 65 ? 3.758 -28.078 -7.832 1 95.25 65 SER B O 1
ATOM 1680 N N . GLY B 1 66 ? 4.941 -26.203 -8.211 1 95.25 66 GLY B N 1
ATOM 1681 C CA . GLY B 1 66 ? 5.797 -26.422 -7.055 1 95.25 66 GLY B CA 1
ATOM 1682 C C . GLY B 1 66 ? 5.066 -26.266 -5.734 1 95.25 66 GLY B C 1
ATOM 1683 O O . GLY B 1 66 ? 3.861 -26 -5.715 1 95.25 66 GLY B O 1
ATOM 1684 N N . PRO B 1 67 ? 5.754 -26.438 -4.688 1 95.38 67 PRO B N 1
ATOM 1685 C CA . PRO B 1 67 ? 5.133 -26.438 -3.359 1 95.38 67 PRO B CA 1
ATOM 1686 C C . PRO B 1 67 ? 4.719 -25.047 -2.887 1 95.38 67 PRO B C 1
ATOM 1688 O O . PRO B 1 67 ? 3.895 -24.922 -1.977 1 95.38 67 PRO B O 1
ATOM 1691 N N . LEU B 1 68 ? 5.301 -24.062 -3.422 1 95.19 68 LEU B N 1
ATOM 1692 C CA . LEU B 1 68 ? 4.941 -22.703 -3.018 1 95.19 68 LEU B CA 1
ATOM 1693 C C . LEU B 1 68 ? 3.535 -22.359 -3.494 1 95.19 68 LEU B C 1
ATOM 1695 O O . LEU B 1 68 ? 3.264 -22.359 -4.695 1 95.19 68 LEU B O 1
ATOM 1699 N N . GLY B 1 69 ? 2.656 -22.078 -2.646 1 94.88 69 GLY B N 1
ATOM 1700 C CA . GLY B 1 69 ? 1.283 -21.75 -3.006 1 94.88 69 GLY B CA 1
ATOM 1701 C C . GLY B 1 69 ? 1.133 -20.391 -3.645 1 94.88 69 GLY B C 1
ATOM 1702 O O . GLY B 1 69 ? 2.021 -19.547 -3.529 1 94.88 69 GLY B O 1
ATOM 1703 N N . PRO B 1 70 ? 0.012 -20.219 -4.25 1 96.06 70 PRO B N 1
ATOM 1704 C CA . PRO B 1 70 ? -0.263 -18.906 -4.844 1 96.06 70 PRO B CA 1
ATOM 1705 C C . PRO B 1 70 ? -0.503 -17.828 -3.799 1 96.06 70 PRO B C 1
ATOM 1707 O O . PRO B 1 70 ? -0.865 -18.125 -2.66 1 96.06 70 PRO B O 1
ATOM 1710 N N . PHE B 1 71 ? -0.203 -16.578 -4.211 1 93.06 71 PHE B N 1
ATOM 1711 C CA . PHE B 1 71 ? -0.436 -15.438 -3.338 1 93.06 71 PHE B CA 1
ATOM 1712 C C . PHE B 1 71 ? -0.732 -14.18 -4.152 1 93.06 71 PHE B C 1
ATOM 1714 O O . PHE B 1 71 ? -0.476 -14.141 -5.359 1 93.06 71 PHE B O 1
ATOM 1721 N N . LYS B 1 72 ? -1.26 -13.266 -3.414 1 92.19 72 LYS B N 1
ATOM 1722 C CA . LYS B 1 72 ? -1.721 -12.062 -4.094 1 92.19 72 LYS B CA 1
ATOM 1723 C C . LYS B 1 72 ? -0.616 -11.008 -4.16 1 92.19 72 LYS B C 1
ATOM 1725 O O . LYS B 1 72 ? 0.113 -10.805 -3.186 1 92.19 72 LYS B O 1
ATOM 1730 N N . VAL B 1 73 ? -0.56 -10.367 -5.387 1 92.25 73 VAL B N 1
ATOM 1731 C CA . VAL B 1 73 ? 0.372 -9.266 -5.602 1 92.25 73 VAL B CA 1
ATOM 1732 C C . VAL B 1 73 ? -0.332 -8.133 -6.34 1 92.25 73 VAL B C 1
ATOM 1734 O O . VAL B 1 73 ? -1.438 -8.305 -6.855 1 92.25 73 VAL B O 1
ATOM 1737 N N . HIS B 1 74 ? 0.315 -7.027 -6.254 1 89.56 74 HIS B N 1
ATOM 1738 C CA . HIS B 1 74 ? -0.114 -5.93 -7.113 1 89.56 74 HIS B CA 1
ATOM 1739 C C . HIS B 1 74 ? 0.841 -5.746 -8.289 1 89.56 74 HIS B C 1
ATOM 1741 O O . HIS B 1 74 ? 2.059 -5.695 -8.102 1 89.56 74 HIS B O 1
ATOM 1747 N N . CYS B 1 75 ? 0.17 -5.656 -9.43 1 91.38 75 CYS B N 1
ATOM 1748 C CA . CYS B 1 75 ? 0.942 -5.445 -10.648 1 91.38 75 CYS B CA 1
ATOM 1749 C C . CYS B 1 75 ? 0.755 -4.031 -11.18 1 91.38 75 CYS B C 1
ATOM 1751 O O . CYS B 1 75 ? -0.37 -3.609 -11.453 1 91.38 75 CYS B O 1
ATOM 1753 N N . ASN B 1 76 ? 1.886 -3.387 -11.32 1 89.69 76 ASN B N 1
ATOM 1754 C CA . ASN B 1 76 ? 1.921 -2.1 -12.008 1 89.69 76 ASN B CA 1
ATOM 1755 C C . ASN B 1 76 ? 2.584 -2.211 -13.375 1 89.69 76 ASN B C 1
ATOM 1757 O O . ASN B 1 76 ? 3.805 -2.355 -13.477 1 89.69 76 ASN B O 1
ATOM 1761 N N . MET B 1 77 ? 1.654 -2.1 -14.328 1 90.81 77 MET B N 1
ATOM 1762 C CA . MET B 1 77 ? 2.135 -2.354 -15.68 1 90.81 77 MET B CA 1
ATOM 1763 C C . MET B 1 77 ? 2.076 -1.086 -16.531 1 90.81 77 MET B C 1
ATOM 1765 O O . MET B 1 77 ? 1.007 -0.5 -16.703 1 90.81 77 MET B O 1
ATOM 1769 N N . THR B 1 78 ? 3.195 -0.752 -16.953 1 88.81 78 THR B N 1
ATOM 1770 C CA . THR B 1 78 ? 3.295 0.3 -17.969 1 88.81 78 THR B CA 1
ATOM 1771 C C . THR B 1 78 ? 3.744 -0.273 -19.297 1 88.81 78 THR B C 1
ATOM 1773 O O . THR B 1 78 ? 3.965 -1.479 -19.422 1 88.81 78 THR B O 1
ATOM 1776 N N . GLU B 1 79 ? 3.732 0.555 -20.312 1 87.69 79 GLU B N 1
ATOM 1777 C CA . GLU B 1 79 ? 4.145 0.077 -21.641 1 87.69 79 GLU B CA 1
ATOM 1778 C C . GLU B 1 79 ? 5.523 -0.57 -21.578 1 87.69 79 GLU B C 1
ATOM 1780 O O . GLU B 1 79 ? 5.746 -1.626 -22.172 1 87.69 79 GLU B O 1
ATOM 1785 N N . ASP B 1 80 ? 6.438 -0.013 -20.75 1 87.06 80 ASP B N 1
ATOM 1786 C CA . ASP B 1 80 ? 7.832 -0.432 -20.828 1 87.06 80 ASP B CA 1
ATOM 1787 C C . ASP B 1 80 ? 8.234 -1.224 -19.578 1 87.06 80 ASP B C 1
ATOM 1789 O O . ASP B 1 80 ? 9.25 -1.918 -19.578 1 87.06 80 ASP B O 1
ATOM 1793 N N . LYS B 1 81 ? 7.457 -1.047 -18.578 1 88.69 81 LYS B N 1
ATOM 1794 C CA . LYS B 1 81 ? 7.914 -1.646 -17.328 1 88.69 81 LYS B CA 1
ATOM 1795 C C . LYS B 1 81 ? 6.766 -2.336 -16.594 1 88.69 81 LYS B C 1
ATOM 1797 O O . LYS B 1 81 ? 5.605 -1.947 -16.734 1 88.69 81 LYS B O 1
ATOM 1802 N N . VAL B 1 82 ? 7.168 -3.439 -15.891 1 92.62 82 VAL B N 1
ATOM 1803 C CA . VAL B 1 82 ? 6.234 -4.137 -15.008 1 92.62 82 VAL B CA 1
ATOM 1804 C C . VAL B 1 82 ? 6.828 -4.242 -13.609 1 92.62 82 VAL B C 1
ATOM 1806 O O . VAL B 1 82 ? 7.953 -4.715 -13.43 1 92.62 82 VAL B O 1
ATOM 1809 N N . TRP B 1 83 ? 6.047 -3.717 -12.648 1 90.75 83 TRP B N 1
ATOM 1810 C CA . TRP B 1 83 ? 6.441 -3.814 -11.25 1 90.75 83 TRP B CA 1
ATOM 1811 C C . TRP B 1 83 ? 5.484 -4.719 -10.477 1 90.75 83 TRP B C 1
ATOM 1813 O O . TRP B 1 83 ? 4.266 -4.613 -10.625 1 90.75 83 TRP B O 1
ATOM 1823 N N . THR B 1 84 ? 6.07 -5.676 -9.758 1 92 84 THR B N 1
ATOM 1824 C CA . THR B 1 84 ? 5.309 -6.539 -8.867 1 92 84 THR B CA 1
ATOM 1825 C C . THR B 1 84 ? 5.492 -6.105 -7.41 1 92 84 THR B C 1
ATOM 1827 O O . THR B 1 84 ? 6.621 -6.043 -6.914 1 92 84 THR B O 1
ATOM 1830 N N . THR B 1 85 ? 4.484 -5.809 -6.754 1 89.88 85 THR B N 1
ATOM 1831 C CA . THR B 1 85 ? 4.551 -5.398 -5.355 1 89.88 85 THR B CA 1
ATOM 1832 C C . THR B 1 85 ? 3.912 -6.453 -4.453 1 89.88 85 THR B C 1
ATOM 1834 O O . THR B 1 85 ? 2.779 -6.875 -4.691 1 89.88 85 THR B O 1
ATOM 1837 N N . VAL B 1 86 ? 4.664 -6.852 -3.424 1 90.56 86 VAL B N 1
ATOM 1838 C CA . VAL B 1 86 ? 4.191 -7.84 -2.463 1 90.56 86 VAL B CA 1
ATOM 1839 C C . VAL B 1 86 ? 4.379 -7.312 -1.042 1 90.56 86 VAL B C 1
ATOM 1841 O O . VAL B 1 86 ? 5.367 -6.641 -0.75 1 90.56 86 VAL B O 1
ATOM 1844 N N . ILE B 1 87 ? 3.373 -7.656 -0.255 1 85 87 ILE B N 1
ATOM 1845 C CA . ILE B 1 87 ? 3.383 -7.137 1.107 1 85 87 ILE B CA 1
ATOM 1846 C C . ILE B 1 87 ? 3.627 -8.273 2.094 1 85 87 ILE B C 1
ATOM 1848 O O . ILE B 1 87 ? 3.094 -9.375 1.926 1 85 87 ILE B O 1
ATOM 1852 N N . HIS B 1 88 ? 4.465 -7.93 3.027 1 84.81 88 HIS B N 1
ATOM 1853 C CA . HIS B 1 88 ? 4.699 -8.844 4.141 1 84.81 88 HIS B CA 1
ATOM 1854 C C . HIS B 1 88 ? 4.367 -8.188 5.473 1 84.81 88 HIS B C 1
ATOM 1856 O O . HIS B 1 88 ? 4.922 -7.137 5.805 1 84.81 88 HIS B O 1
ATOM 1862 N N . ASP B 1 89 ? 3.396 -8.852 6.133 1 77.25 89 ASP B N 1
ATOM 1863 C CA . ASP B 1 89 ? 2.996 -8.312 7.43 1 77.25 89 ASP B CA 1
ATOM 1864 C C . ASP B 1 89 ? 3.982 -8.719 8.523 1 77.25 89 ASP B C 1
ATOM 1866 O O . ASP B 1 89 ? 4.203 -9.906 8.75 1 77.25 89 ASP B O 1
ATOM 1870 N N . LEU B 1 90 ? 4.668 -7.762 8.93 1 66.06 90 LEU B N 1
ATOM 1871 C CA . LEU B 1 90 ? 5.477 -8.047 10.117 1 66.06 90 LEU B CA 1
ATOM 1872 C C . LEU B 1 90 ? 4.695 -7.754 11.391 1 66.06 90 LEU B C 1
ATOM 1874 O O . LEU B 1 90 ? 3.928 -6.789 11.445 1 66.06 90 LEU B O 1
ATOM 1878 N N . GLN B 1 91 ? 4.227 -8.938 12.086 1 55.38 91 GLN B N 1
ATOM 1879 C CA . GLN B 1 91 ? 3.502 -8.797 13.344 1 55.38 91 GLN B CA 1
ATOM 1880 C C . GLN B 1 91 ? 3.924 -7.523 14.078 1 55.38 91 GLN B C 1
ATOM 1882 O O . GLN B 1 91 ? 5.07 -7.086 13.961 1 55.38 91 GLN B O 1
ATOM 1887 N N . PRO B 1 92 ? 2.879 -6.738 14.57 1 49.59 92 PRO B N 1
ATOM 1888 C CA . PRO B 1 92 ? 3.045 -5.508 15.352 1 49.59 92 PRO B CA 1
ATOM 1889 C C . PRO B 1 92 ? 4.188 -5.598 16.359 1 49.59 92 PRO B C 1
ATOM 1891 O O . PRO B 1 92 ? 4.402 -6.652 16.969 1 49.59 92 PRO B O 1
ATOM 1894 N N . GLN B 1 93 ? 5.316 -4.934 16.125 1 45.34 93 GLN B N 1
ATOM 1895 C CA . GLN B 1 93 ? 6.109 -4.816 17.344 1 45.34 93 GLN B CA 1
ATOM 1896 C C . GLN B 1 93 ? 5.223 -4.543 18.547 1 45.34 93 GLN B C 1
ATOM 1898 O O . GLN B 1 93 ? 5.52 -4.996 19.656 1 45.34 93 GLN B O 1
ATOM 1903 N N . THR B 1 94 ? 4.613 -3.279 18.656 1 37.53 94 THR B N 1
ATOM 1904 C CA . THR B 1 94 ? 3.955 -2.982 19.922 1 37.53 94 THR B CA 1
ATOM 1905 C C . THR B 1 94 ? 2.645 -3.758 20.047 1 37.53 94 THR B C 1
ATOM 1907 O O . THR B 1 94 ? 1.847 -3.791 19.109 1 37.53 94 THR B O 1
ATOM 1910 N N . SER B 1 95 ? 2.59 -4.703 21.031 1 35.06 95 SER B N 1
ATOM 1911 C CA . SER B 1 95 ? 1.585 -5.633 21.531 1 35.06 95 SER B CA 1
ATOM 1912 C C . SER B 1 95 ? 0.201 -4.992 21.562 1 35.06 95 SER B C 1
ATOM 1914 O O . SER B 1 95 ? -0.692 -5.465 22.266 1 35.06 95 SER B O 1
ATOM 1916 N N . VAL B 1 96 ? -0.303 -3.762 21.172 1 34.62 96 VAL B N 1
ATOM 1917 C CA . VAL B 1 96 ? -1.619 -3.783 21.812 1 34.62 96 VAL B CA 1
ATOM 1918 C C . VAL B 1 96 ? -2.49 -4.852 21.156 1 34.62 96 VAL B C 1
ATOM 1920 O O . VAL B 1 96 ? -2.344 -5.137 19.953 1 34.62 96 VAL B O 1
ATOM 1923 N N . SER B 1 97 ? -3.145 -5.742 21.891 1 30.67 97 SER B N 1
ATOM 1924 C CA . SER B 1 97 ? -3.908 -6.988 21.875 1 30.67 97 SER B CA 1
ATOM 1925 C C . SER B 1 97 ? -4.992 -6.953 20.797 1 30.67 97 SER B C 1
ATOM 1927 O O . SER B 1 97 ? -5.805 -7.875 20.703 1 30.67 97 SER B O 1
ATOM 1929 N N . SER B 1 98 ? -5.551 -5.836 20.344 1 32.91 98 SER B N 1
ATOM 1930 C CA . SER B 1 98 ? -6.938 -6.062 19.953 1 32.91 98 SER B CA 1
ATOM 1931 C C . SER B 1 98 ? -7.027 -6.988 18.75 1 32.91 98 SER B C 1
ATOM 1933 O O . SER B 1 98 ? -6.238 -6.871 17.812 1 32.91 98 SER B O 1
ATOM 1935 N N . SER B 1 99 ? -7.637 -8.133 18.844 1 31.98 99 SER B N 1
ATOM 1936 C CA . SER B 1 99 ? -8.055 -9.367 18.203 1 31.98 99 SER B CA 1
ATOM 1937 C C . SER B 1 99 ? -8.703 -9.094 16.844 1 31.98 99 SER B C 1
ATOM 1939 O O . SER B 1 99 ? -8.797 -9.984 16 1 31.98 99 SER B O 1
ATOM 1941 N N . SER B 1 100 ? -9.648 -8.062 16.781 1 34.19 100 SER B N 1
ATOM 1942 C CA . SER B 1 100 ? -10.742 -8.375 15.859 1 34.19 100 SER B CA 1
ATOM 1943 C C . SER B 1 100 ? -10.32 -8.188 14.406 1 34.19 100 SER B C 1
ATOM 1945 O O . SER B 1 100 ? -9.711 -7.172 14.062 1 34.19 100 SER B O 1
ATOM 1947 N N . GLN B 1 101 ? -10.18 -9.133 13.609 1 34.16 101 GLN B N 1
ATOM 1948 C CA . GLN B 1 101 ? -9.891 -9.359 12.203 1 34.16 101 GLN B CA 1
ATOM 1949 C C . GLN B 1 101 ? -10.758 -8.461 11.312 1 34.16 101 GLN B C 1
ATOM 1951 O O . GLN B 1 101 ? -11.586 -8.953 10.547 1 34.16 101 GLN B O 1
ATOM 1956 N N . GLU B 1 102 ? -11.32 -7.336 11.836 1 34.41 102 GLU B N 1
ATOM 1957 C CA . GLU B 1 102 ? -12.148 -6.684 10.836 1 34.41 102 GLU B CA 1
ATOM 1958 C C . GLU B 1 102 ? -11.328 -6.254 9.625 1 34.41 102 GLU B C 1
ATOM 1960 O O . GLU B 1 102 ? -10.148 -5.914 9.758 1 34.41 102 GLU B O 1
ATOM 1965 N N . LYS B 1 103 ? -11.961 -6.309 8.375 1 35.03 103 LYS B N 1
ATOM 1966 C CA . LYS B 1 103 ? -11.523 -6.094 7 1 35.03 103 LYS B CA 1
ATOM 1967 C C . LYS B 1 103 ? -10.922 -4.703 6.82 1 35.03 103 LYS B C 1
ATOM 1969 O O . LYS B 1 103 ? -11.641 -3.701 6.848 1 35.03 103 LYS B O 1
ATOM 1974 N N . ARG B 1 104 ? -9.953 -4.277 7.449 1 33.06 104 ARG B N 1
ATOM 1975 C CA . ARG B 1 104 ? -9.242 -3.012 7.289 1 33.06 104 ARG B CA 1
ATOM 1976 C C . ARG B 1 104 ? -9.016 -2.695 5.816 1 33.06 104 ARG B C 1
ATOM 1978 O O . ARG B 1 104 ? -8.594 -3.561 5.047 1 33.06 104 ARG B O 1
ATOM 1985 N N . THR B 1 105 ? -9.789 -1.84 5.219 1 37.59 105 THR B N 1
ATOM 1986 C CA . THR B 1 105 ? -9.711 -1.288 3.869 1 37.59 105 THR B CA 1
ATOM 1987 C C . THR B 1 105 ? -8.281 -0.893 3.525 1 37.59 105 THR B C 1
ATOM 1989 O O . THR B 1 105 ? -7.863 0.239 3.783 1 37.59 105 THR B O 1
ATOM 1992 N N . VAL B 1 106 ? -7.301 -1.317 4.059 1 37.34 106 VAL B N 1
ATOM 1993 C CA . VAL B 1 106 ? -5.887 -0.982 3.949 1 37.34 106 VAL B CA 1
ATOM 1994 C C . VAL B 1 106 ? -5.551 -0.625 2.504 1 37.34 106 VAL B C 1
ATOM 1996 O O . VAL B 1 106 ? -6.254 -1.035 1.577 1 37.34 106 VAL B O 1
ATOM 1999 N N . LEU B 1 107 ? -4.613 0.194 2.031 1 44.44 107 LEU B N 1
ATOM 2000 C CA . LEU B 1 107 ? -3.615 -0.297 1.086 1 44.44 107 LEU B CA 1
ATOM 2001 C C . LEU B 1 107 ? -3.609 -1.821 1.045 1 44.44 107 LEU B C 1
ATOM 2003 O O . LEU B 1 107 ? -3.68 -2.475 2.088 1 44.44 107 LEU B O 1
ATOM 2007 N N . GLN B 1 108 ? -4.504 -2.449 0.093 1 48.44 108 GLN B N 1
ATOM 2008 C CA . GLN B 1 108 ? -4.887 -3.854 0.018 1 48.44 108 GLN B CA 1
ATOM 2009 C C . GLN B 1 108 ? -3.875 -4.742 0.738 1 48.44 108 GLN B C 1
ATOM 2011 O O . GLN B 1 108 ? -2.996 -5.328 0.105 1 48.44 108 GLN B O 1
ATOM 2016 N N . LEU B 1 109 ? -3.443 -4.184 1.703 1 50.12 109 LEU B N 1
ATOM 2017 C CA . LEU B 1 109 ? -2.537 -4.996 2.506 1 50.12 109 LEU B CA 1
ATOM 2018 C C . LEU B 1 109 ? -3.23 -6.266 2.988 1 50.12 109 LEU B C 1
ATOM 2020 O O . LEU B 1 109 ? -2.668 -7.023 3.781 1 50.12 109 LEU B O 1
ATOM 2024 N N . ASN B 1 110 ? -4.445 -6.398 2.562 1 50.41 110 ASN B N 1
ATOM 2025 C CA . ASN B 1 110 ? -5.172 -7.535 3.117 1 50.41 110 ASN B CA 1
ATOM 2026 C C . ASN B 1 110 ? -4.555 -8.859 2.688 1 50.41 110 ASN B C 1
ATOM 2028 O O . ASN B 1 110 ? -5.105 -9.93 2.967 1 50.41 110 ASN B O 1
ATOM 2032 N N . TYR B 1 111 ? -3.543 -8.648 2.1 1 60.97 111 TYR B N 1
ATOM 2033 C CA . TYR B 1 111 ? -2.908 -9.938 1.843 1 60.97 111 TYR B CA 1
ATOM 2034 C C . TYR B 1 111 ? -1.405 -9.859 2.086 1 60.97 111 TYR B C 1
ATOM 2036 O O . TYR B 1 111 ? -0.759 -8.875 1.725 1 60.97 111 TYR B O 1
ATOM 2044 N N . SER B 1 112 ? -1.006 -10.656 3.094 1 78.25 112 SER B N 1
ATOM 2045 C CA . SER B 1 112 ? 0.417 -10.766 3.4 1 78.25 112 SER B CA 1
ATOM 2046 C C . SER B 1 112 ? 1.004 -12.062 2.848 1 78.25 112 SER B C 1
ATOM 2048 O O . SER B 1 112 ? 0.377 -13.125 2.934 1 78.25 112 SER B O 1
ATOM 2050 N N . ALA B 1 113 ? 2.029 -11.875 2.102 1 89 113 ALA B N 1
ATOM 2051 C CA . ALA B 1 113 ? 2.789 -13.016 1.594 1 89 113 ALA B CA 1
ATOM 2052 C C . ALA B 1 113 ? 3.768 -13.531 2.643 1 89 113 ALA B C 1
ATOM 2054 O O . ALA B 1 113 ? 4.203 -12.781 3.52 1 89 113 ALA B O 1
ATOM 2055 N N . SER B 1 114 ? 3.994 -14.859 2.564 1 90.31 114 SER B N 1
ATOM 2056 C CA . SER B 1 114 ? 5.031 -15.414 3.426 1 90.31 114 SER B CA 1
ATOM 2057 C C . SER B 1 114 ? 6.418 -14.969 2.98 1 90.31 114 SER B C 1
ATOM 2059 O O . SER B 1 114 ? 6.594 -14.484 1.858 1 90.31 114 SER B O 1
ATOM 2061 N N . MET B 1 115 ? 7.352 -15.156 3.852 1 91.12 115 MET B N 1
ATOM 2062 C CA . MET B 1 115 ? 8.719 -14.766 3.516 1 91.12 115 MET B CA 1
ATOM 2063 C C . MET B 1 115 ? 9.234 -15.57 2.326 1 91.12 115 MET B C 1
ATOM 2065 O O . MET B 1 115 ? 10.008 -15.062 1.517 1 91.12 115 MET B O 1
ATOM 2069 N N . GLU B 1 116 ? 8.828 -16.844 2.254 1 93.88 116 GLU B N 1
ATOM 2070 C CA . GLU B 1 116 ? 9.227 -17.656 1.11 1 93.88 116 GLU B CA 1
ATOM 2071 C C . GLU B 1 116 ? 8.656 -17.094 -0.191 1 93.88 116 GLU B C 1
ATOM 2073 O O . GLU B 1 116 ? 9.328 -17.125 -1.227 1 93.88 116 GLU B O 1
ATOM 2078 N N . GLN B 1 117 ? 7.5 -16.641 -0.121 1 93.44 117 GLN B N 1
ATOM 2079 C CA . GLN B 1 117 ? 6.844 -16.047 -1.283 1 93.44 117 GLN B CA 1
ATOM 2080 C C . GLN B 1 117 ? 7.516 -14.734 -1.685 1 93.44 117 GLN B C 1
ATOM 2082 O O . GLN B 1 117 ? 7.77 -14.5 -2.867 1 93.44 117 GLN B O 1
ATOM 2087 N N . VAL B 1 118 ? 7.84 -13.969 -0.749 1 92.19 118 VAL B N 1
ATOM 2088 C CA . VAL B 1 118 ? 8.547 -12.711 -0.993 1 92.19 118 VAL B CA 1
ATOM 2089 C C . VAL B 1 118 ? 9.898 -13 -1.638 1 92.19 118 VAL B C 1
ATOM 2091 O O . VAL B 1 118 ? 10.281 -12.344 -2.609 1 92.19 118 VAL B O 1
ATOM 2094 N N . SER B 1 119 ? 10.586 -13.992 -1.137 1 92.94 119 SER B N 1
ATOM 2095 C CA . SER B 1 119 ? 11.898 -14.367 -1.657 1 92.94 119 SER B CA 1
ATOM 2096 C C . SER B 1 119 ? 11.812 -14.812 -3.113 1 92.94 119 SER B C 1
ATOM 2098 O O . SER B 1 119 ? 12.695 -14.492 -3.916 1 92.94 119 SER B O 1
ATOM 2100 N N . ALA B 1 120 ? 10.75 -15.516 -3.434 1 93.38 120 ALA B N 1
ATOM 2101 C CA . ALA B 1 120 ? 10.578 -15.984 -4.809 1 93.38 120 ALA B CA 1
ATOM 2102 C C . ALA B 1 120 ? 10.523 -14.812 -5.781 1 93.38 120 ALA B C 1
ATOM 2104 O O . ALA B 1 120 ? 11.07 -14.883 -6.887 1 93.38 120 ALA B O 1
ATOM 2105 N N . ILE B 1 121 ? 9.914 -13.734 -5.359 1 91.19 121 ILE B N 1
ATOM 2106 C CA . ILE B 1 121 ? 9.758 -12.547 -6.195 1 91.19 121 ILE B CA 1
ATOM 2107 C C . ILE B 1 121 ? 11.07 -11.766 -6.23 1 91.19 121 ILE B C 1
ATOM 2109 O O . ILE B 1 121 ? 11.523 -11.352 -7.301 1 91.19 121 ILE B O 1
ATOM 2113 N N . THR B 1 122 ? 11.695 -11.648 -5.094 1 90.75 122 THR B N 1
ATOM 2114 C CA . THR B 1 122 ? 12.875 -10.797 -4.98 1 90.75 122 THR B CA 1
ATOM 2115 C C . THR B 1 122 ? 14.078 -11.445 -5.656 1 90.75 122 THR B C 1
ATOM 2117 O O . THR B 1 122 ? 14.898 -10.758 -6.262 1 90.75 122 THR B O 1
ATOM 2120 N N . ILE B 1 123 ? 14.156 -12.766 -5.602 1 87.75 123 ILE B N 1
ATOM 2121 C CA . ILE B 1 123 ? 15.297 -13.484 -6.164 1 87.75 123 ILE B CA 1
ATOM 2122 C C . ILE B 1 123 ? 15.258 -13.398 -7.688 1 87.75 123 ILE B C 1
ATOM 2124 O O . ILE B 1 123 ? 16.297 -13.258 -8.328 1 87.75 123 ILE B O 1
ATOM 2128 N N . SER B 1 124 ? 14.078 -13.422 -8.289 1 85.25 124 SER B N 1
ATOM 2129 C CA . SER B 1 124 ? 13.93 -13.43 -9.742 1 85.25 124 SER B CA 1
ATOM 2130 C C . SER B 1 124 ? 13.938 -12.008 -10.305 1 85.25 124 SER B C 1
ATOM 2132 O O . SER B 1 124 ? 13.875 -11.82 -11.516 1 85.25 124 SER B O 1
ATOM 2134 N N . ALA B 1 125 ? 14.125 -11.047 -9.492 1 89.31 125 ALA B N 1
ATOM 2135 C CA . ALA B 1 125 ? 13.945 -9.664 -9.93 1 89.31 125 ALA B CA 1
ATOM 2136 C C . ALA B 1 125 ? 15.289 -9.016 -10.242 1 89.31 125 ALA B C 1
ATOM 2138 O O . ALA B 1 125 ? 16.328 -9.461 -9.758 1 89.31 125 ALA B O 1
ATOM 2139 N N . GLU B 1 126 ? 15.227 -8.078 -11.102 1 88.75 126 GLU B N 1
ATOM 2140 C CA . GLU B 1 126 ? 16.406 -7.281 -11.414 1 88.75 126 GLU B CA 1
ATOM 2141 C C . GLU B 1 126 ? 16.641 -6.195 -10.367 1 88.75 126 GLU B C 1
ATOM 2143 O O . GLU B 1 126 ? 17.781 -5.91 -10 1 88.75 126 GLU B O 1
ATOM 2148 N N . HIS B 1 127 ? 15.625 -5.625 -9.961 1 88.12 127 HIS B N 1
ATOM 2149 C CA . HIS B 1 127 ? 15.648 -4.523 -9.008 1 88.12 127 HIS B CA 1
ATOM 2150 C C . HIS B 1 127 ? 14.438 -4.57 -8.086 1 88.12 127 HIS B C 1
ATOM 2152 O O . HIS B 1 127 ? 13.312 -4.82 -8.531 1 88.12 127 HIS B O 1
ATOM 2158 N N . CYS B 1 128 ? 14.734 -4.309 -6.754 1 89.19 128 CYS B N 1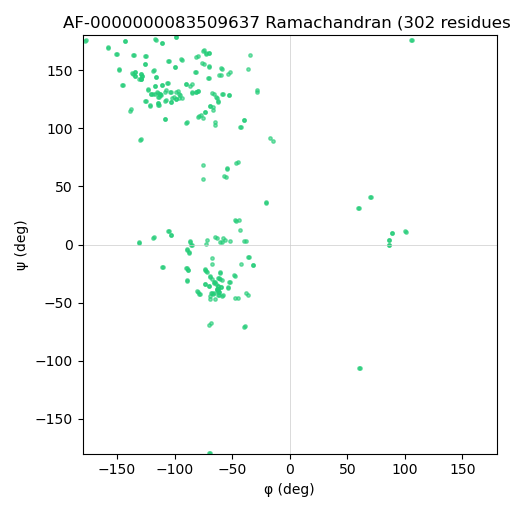
ATOM 2159 C CA . CYS B 1 128 ? 13.633 -4.27 -5.797 1 89.19 128 CYS B CA 1
ATOM 2160 C C . CYS B 1 128 ? 13.75 -3.061 -4.879 1 89.19 128 CYS B C 1
ATOM 2162 O O . CYS B 1 128 ? 14.852 -2.619 -4.562 1 89.19 128 CYS B O 1
ATOM 2164 N N . GLU B 1 129 ? 12.602 -2.545 -4.539 1 86 129 GLU B N 1
ATOM 2165 C CA . GLU B 1 129 ? 12.469 -1.487 -3.541 1 86 129 GLU B CA 1
ATOM 2166 C C . GLU B 1 129 ? 11.656 -1.956 -2.342 1 86 129 GLU B C 1
ATOM 2168 O O . GLU B 1 129 ? 10.656 -2.666 -2.5 1 86 129 GLU B O 1
ATOM 2173 N N . GLN B 1 130 ? 12.219 -1.555 -1.189 1 85.25 130 GLN B N 1
ATOM 2174 C CA . GLN B 1 130 ? 11.523 -1.93 0.038 1 85.25 130 GLN B CA 1
ATOM 2175 C C . GLN B 1 130 ? 10.828 -0.725 0.665 1 85.25 130 GLN B C 1
ATOM 2177 O O . GLN B 1 130 ? 11.383 0.373 0.703 1 85.25 130 GLN B O 1
ATOM 2182 N N . TYR B 1 131 ? 9.656 -0.988 1.125 1 83 131 TYR B N 1
ATOM 2183 C CA . TYR B 1 131 ? 8.859 0.028 1.805 1 83 131 TYR B CA 1
ATOM 2184 C C . TYR B 1 131 ? 8.359 -0.481 3.152 1 83 131 TYR B C 1
ATOM 2186 O O . TYR B 1 131 ? 8.07 -1.669 3.303 1 83 131 TYR B O 1
ATOM 2194 N N . VAL B 1 132 ? 8.336 0.486 4.012 1 85.25 132 VAL B N 1
ATOM 2195 C CA . VAL B 1 132 ? 7.75 0.161 5.309 1 85.25 132 VAL B CA 1
ATOM 2196 C C . VAL B 1 132 ? 6.461 0.951 5.508 1 85.25 132 VAL B C 1
ATOM 2198 O O . VAL B 1 132 ? 6.426 2.164 5.285 1 85.25 132 VAL B O 1
ATOM 2201 N N . SER B 1 133 ? 5.488 0.274 5.797 1 85.75 133 SER B N 1
ATOM 2202 C CA . SER B 1 133 ? 4.211 0.92 6.074 1 85.75 133 SER B CA 1
ATOM 2203 C C . SER B 1 133 ? 3.775 0.685 7.516 1 85.75 133 SER B C 1
ATOM 2205 O O . SER B 1 133 ? 4.039 -0.378 8.086 1 85.75 133 SER B O 1
ATOM 2207 N N . TYR B 1 134 ? 3.158 1.737 8.031 1 86.75 134 TYR B N 1
ATOM 2208 C CA . TYR B 1 134 ? 2.6 1.669 9.375 1 86.75 134 TYR B CA 1
ATOM 2209 C C . TYR B 1 134 ? 1.098 1.933 9.352 1 86.75 134 TYR B C 1
ATOM 2211 O O . TYR B 1 134 ? 0.637 2.887 8.727 1 86.75 134 TYR B O 1
ATOM 2219 N N . SER B 1 135 ? 0.387 1.051 9.984 1 88.81 135 SER B N 1
ATOM 2220 C CA . SER B 1 135 ? -1.042 1.244 10.203 1 88.81 135 SER B CA 1
ATOM 2221 C C . SER B 1 135 ? -1.357 1.403 11.688 1 88.81 135 SER B C 1
ATOM 2223 O O . SER B 1 135 ? -1.084 0.505 12.484 1 88.81 135 SER B O 1
ATOM 2225 N N . CYS B 1 136 ? -1.978 2.572 11.945 1 90.81 136 CYS B N 1
ATOM 2226 C CA . CYS B 1 136 ? -2.133 2.904 13.359 1 90.81 136 CYS B CA 1
ATOM 2227 C C . CYS B 1 136 ? -3.576 3.273 13.672 1 90.81 136 CYS B C 1
ATOM 2229 O O . CYS B 1 136 ? -4.277 3.836 12.828 1 90.81 136 CYS B O 1
ATOM 2231 N N . ARG B 1 137 ? -4.027 2.934 14.891 1 90.75 137 ARG B N 1
ATOM 2232 C CA . ARG B 1 137 ? -5.348 3.312 15.391 1 90.75 137 ARG B CA 1
ATOM 2233 C C . ARG B 1 137 ? -5.242 4.09 16.688 1 90.75 137 ARG B C 1
ATOM 2235 O O . ARG B 1 137 ? -4.414 3.764 17.547 1 90.75 137 ARG B O 1
ATOM 2242 N N . MET B 1 138 ? -6.027 5.242 16.766 1 81.06 138 MET B N 1
ATOM 2243 C CA . MET B 1 138 ? -5.992 6.09 17.938 1 81.06 138 MET B CA 1
ATOM 2244 C C . MET B 1 138 ? -6.773 5.457 19.094 1 81.06 138 MET B C 1
ATOM 2246 O O . MET B 1 138 ? -7.645 4.617 18.859 1 81.06 138 MET B O 1
ATOM 2250 N N . SER B 1 139 ? -6.438 5.855 20.359 1 64.31 139 SER B N 1
ATOM 2251 C CA . SER B 1 139 ? -7.102 5.402 21.578 1 64.31 139 SER B CA 1
ATOM 2252 C C . SER B 1 139 ? -8.555 5.852 21.609 1 64.31 139 SER B C 1
ATOM 2254 O O . SER B 1 139 ? -8.906 6.895 21.047 1 64.31 139 SER B O 1
ATOM 2256 N N . ARG B 1 140 ? -9.602 5.129 21.797 1 51.91 140 ARG B N 1
ATOM 2257 C CA . ARG B 1 140 ? -11 5.469 22.047 1 51.91 140 ARG B CA 1
ATOM 2258 C C . ARG B 1 140 ? -11.109 6.691 22.953 1 51.91 140 ARG B C 1
ATOM 2260 O O . ARG B 1 140 ? -12.141 7.363 22.969 1 51.91 140 ARG B O 1
ATOM 2267 N N . LEU B 1 141 ? -10.305 6.809 23.984 1 43.31 141 LEU B N 1
ATOM 2268 C CA . LEU B 1 141 ? -10.758 7.68 25.062 1 43.31 141 LEU B CA 1
ATOM 2269 C C . LEU B 1 141 ? -10.742 9.141 24.625 1 43.31 141 LEU B C 1
ATOM 2271 O O . LEU B 1 141 ? -11.445 9.977 25.203 1 43.31 141 LEU B O 1
ATOM 2275 N N . LEU B 1 142 ? -9.727 9.688 24 1 43.91 142 LEU B N 1
ATOM 2276 C CA . LEU B 1 142 ? -9.555 11.102 24.312 1 43.91 142 LEU B CA 1
ATOM 2277 C C . LEU B 1 142 ? -10.633 11.938 23.641 1 43.91 142 LEU B C 1
ATOM 2279 O O . LEU B 1 142 ? -10.547 13.172 23.625 1 43.91 142 LEU B O 1
ATOM 2283 N N . ASN B 1 143 ? -11.477 11.586 22.984 1 38.81 143 ASN B N 1
ATOM 2284 C CA . ASN B 1 143 ? -12.406 12.648 22.625 1 38.81 143 ASN B CA 1
ATOM 2285 C C . ASN B 1 143 ? -13.023 13.297 23.859 1 38.81 143 ASN B C 1
ATOM 2287 O O . ASN B 1 143 ? -14.094 13.906 23.781 1 38.81 143 ASN B O 1
ATOM 2291 N N . THR B 1 144 ? -12.695 13.039 25.125 1 36.31 144 THR B N 1
ATOM 2292 C CA . THR B 1 144 ? -13.484 13.938 25.969 1 36.31 144 THR B CA 1
ATOM 2293 C C . THR B 1 144 ? -13.094 15.391 25.719 1 36.31 144 THR B C 1
ATOM 2295 O O . THR B 1 144 ? -11.922 15.758 25.828 1 36.31 144 THR B O 1
ATOM 2298 N N . PRO B 1 145 ? -13.82 16.25 24.984 1 36.66 145 PRO B N 1
ATOM 2299 C CA . PRO B 1 145 ? -13.781 17.703 25.016 1 36.66 145 PRO B CA 1
ATOM 2300 C C . PRO B 1 145 ? -13.445 18.266 26.406 1 36.66 145 PRO B C 1
ATOM 2302 O O . PRO B 1 145 ? -13.445 19.484 26.594 1 36.66 145 PRO B O 1
ATOM 2305 N N . GLU B 1 146 ? -13.562 17.5 27.562 1 34.41 146 GLU B N 1
ATOM 2306 C CA . GLU B 1 146 ? -13.758 18.234 28.812 1 34.41 146 GLU B CA 1
ATOM 2307 C C . GLU B 1 146 ? -12.539 19.094 29.141 1 34.41 146 GLU B C 1
ATOM 2309 O O . GLU B 1 146 ? -12.648 20.062 29.891 1 34.41 146 GLU B O 1
ATOM 2314 N N . ALA B 1 147 ? -11.32 18.656 29.078 1 34.03 147 ALA B N 1
ATOM 2315 C CA . ALA B 1 147 ? -10.469 19.156 30.141 1 34.03 147 ALA B CA 1
ATOM 2316 C C . ALA B 1 147 ? -10.133 20.641 29.938 1 34.03 147 ALA B C 1
ATOM 2318 O O . ALA B 1 147 ? -9.414 21.234 30.734 1 34.03 147 ALA B O 1
ATOM 2319 N N . LEU B 1 148 ? -10.164 21.25 28.703 1 33.81 148 LEU B N 1
ATOM 2320 C CA . LEU B 1 148 ? -9.672 22.609 28.859 1 33.81 148 LEU B CA 1
ATOM 2321 C C . LEU B 1 148 ? -10.648 23.453 29.688 1 33.81 148 LEU B C 1
ATOM 2323 O O . LEU B 1 148 ? -10.461 24.656 29.844 1 33.81 148 LEU B O 1
ATOM 2327 N N . ALA B 1 149 ? -11.859 23.047 29.984 1 29.38 149 ALA B N 1
ATOM 2328 C CA . ALA B 1 149 ? -12.633 24.109 30.625 1 29.38 149 ALA B CA 1
ATOM 2329 C C . ALA B 1 149 ? -12.102 24.406 32.031 1 29.38 149 ALA B C 1
ATOM 2331 O O . ALA B 1 149 ? -12.586 25.312 32.688 1 29.38 149 ALA B O 1
ATOM 2332 N N . TYR B 1 150 ? -11.461 23.547 32.812 1 26.92 150 TYR B N 1
ATOM 2333 C CA . TYR B 1 150 ? -11.656 23.891 34.219 1 26.92 150 TYR B CA 1
ATOM 2334 C C . TYR B 1 150 ? -10.906 25.172 34.562 1 26.92 150 TYR B C 1
ATOM 2336 O O . TYR B 1 150 ? -11.43 26.031 35.281 1 26.92 150 TYR B O 1
ATOM 2344 N N . SER B 1 151 ? -9.531 25.297 34.625 1 27.56 151 SER B N 1
ATOM 2345 C CA . SER B 1 151 ? -9.047 26.047 35.781 1 27.56 151 SER B CA 1
ATOM 2346 C C . SER B 1 151 ? -9.273 27.547 35.594 1 27.56 151 SER B C 1
ATOM 2348 O O . SER B 1 151 ? -8.656 28.172 34.719 1 27.56 151 SER B O 1
ATOM 2350 N N . GLY B 1 152 ? -10.484 28.062 35.594 1 25 152 GLY B N 1
ATOM 2351 C CA . GLY B 1 152 ? -11.016 29.344 36 1 25 152 GLY B CA 1
ATOM 2352 C C . GLY B 1 152 ? -10.422 29.859 37.312 1 25 152 GLY B C 1
ATOM 2353 O O . GLY B 1 152 ? -10.562 31.031 37.656 1 25 152 GLY B O 1
ATOM 2354 N N . ALA B 1 153 ? -9.719 29.375 38.375 1 24 153 ALA B N 1
ATOM 2355 C CA . ALA B 1 153 ? -9.453 30.375 39.375 1 24 153 ALA B CA 1
ATOM 2356 C C . ALA B 1 153 ? -8.336 31.312 38.969 1 24 153 ALA B C 1
ATOM 2358 O O . ALA B 1 153 ? -7.426 30.922 38.219 1 24 153 ALA B O 1
#

Radius of gyration: 26.41 Å; Cα contacts (8 Å, |Δi|>4): 599; chains: 2; bounding box: 40×102×68 Å